Protein 3TE8 (pdb70)

Foldseek 3Di:
DCPDPDPVNPDDDQDPVLVVVLVVVVVLVVCVQPDDPVCPVVSQVCCCPPVVKHKDFDDPPKDFAADPPDPVSVRSVVSNCVRQHPVWDWGQDINPHGFTWIWDADDPTIMIIGD/DDDPDDDDDDCLVLLLLLLVVVLCLVVVLCVCQLPDDPVCNVVVQVCCCPPVVKHKFFDDPPKDFAAADPDPSSVSSVVSNCVRQNPPWDWGQDIPPRGFTWIWDDDPPTIMIIGHHDNHSSDDD

Radius of gyration: 19.84 Å; Cα contacts (8 Å, |Δi|>4): 366; chains: 2; bounding box: 57×39×50 Å

Secondary structure (DSSP, 8-state):
-TTS--HHHHSPPPPHHHHHHHHHHHHHHHHHHTB-GGGHHHHHHHHHHHH--EEEEPPTT--EEEPP--HHHHHHHHHHHHHH-TT--EEEEETTEEEEEEEEEETTEEEEEE-/--SS------SHHHHHHHHHHHHHHHHHHHHHHHTB-GGGHHHHHHHHHHHH-EEEEE--TT--EEEPP--HHHHHHHHHHHHHH-TT--EEEEETTEEEEEEEEEETTEEEEEEE--S-SS---

Sequence (240 aa):
GSMSFRVIEREPRAQRVALQLVAIVKLTRTALLYSDPDLRRALLQQDLESNEGVRVYPREEKTDKFKLQPDESVNRLIEHDIRSRLGDDTVIAQSVNDIPGVWISFKIDDDDYWVALPGSMSFRVIEREPRAQRVALQLVAIVKLTRTALLLYSDPDLRRALLQDLESNEGVRVYPRREKTDKFKLQPDESVNRLIEHDIRSRLGDDTVIAQSVNDIPGVWISFKIDDDDYWVALDRDQLDTVT

InterPro domains:
  IPR003594 Histidine kinase/HSP90-like ATPase domain [PF02518] (325-438)
  IPR003594 Histidine kinase/HSP90-like ATPase domain [SM00387] (324-440)
  IPR003660 HAMP domain [PS50885] (174-226)
  IPR003660 HAMP domain [SM00304] (174-226)
  IPR003661 Signal transduction histidine kinase, dimerisation/phosphoacceptor domain [PF00512] (228-283)
  IPR003661 Signal transduction histidine kinase, dimerisation/phosphoacceptor domain [SM00388] (227-286)
  IPR003661 Signal transduction histidine kinase, dimerisation/phosphoacceptor domain [cd00082] (225-282)
  IPR004358 Signal transduction histidine kinase-related protein, C-terminal [PR00344] (365-379)
  IPR004358 Signal transduction histidine kinase-related protein, C-terminal [PR00344] (383-393)
  IPR004358 Signal transduction histidine kinase-related protein, C-terminal [PR00344] (399-417)
  IPR005467 Histidine kinase domain [PS50109] (234-440)
  IPR032408 Sensor histidine kinase RisS, periplasmic domain [PF16524] (40-145)
  IPR036097 Signal transduction histidine kinase, dimerisation/phosphoacceptor domain superfamily [SSF47384] (212-283)
  IPR036890 Histidine kinase/HSP90-like ATPase superfamily [G3DSA:3.30.565.10] (287-444)
  IPR036890 Histidine kinase/HSP90-like ATPase superfamily [SSF55874] (279-438)
  IPR038421 Sensor histidine kinase RisS, periplasmic domain superfamily [G3DSA:3.30.450.300] (26-151)
  IPR050980 Two-component sensor histidine kinase [PTHR44936] (9-443)

Nearest PDB structures (foldseek):
  3te8-assembly1_A  TM=1.009E+00  e=1.662E-22  Burkholderia pseudomallei 1710b
  3lr4-assembly1_A  TM=9.718E-01  e=1.064E-18  Burkholderia pseudomallei
  3lr3-assembly1_A-2  TM=9.493E-01  e=6.032E-19  Burkholderia pseudomallei
  3lr5-assembly1_A  TM=8.816E-01  e=3.317E-20  Burkholderia pseudomallei
  3te8-assembly1_B  TM=8.988E-01  e=1.247E-19  Burkholderia pseudomallei 1710b

CATH classification: 3.30.450.300

Organism: Burkholderia pseudomallei (strain 1710b) (NCBI:txid320372)

Solvent-accessible surface area: 14514 Å² total; per-residue (Å²): 61,111,99,39,164,136,118,142,63,143,113,98,175,40,59,62,60,0,71,49,18,6,36,26,2,64,2,0,85,8,2,10,58,29,0,29,81,134,65,97,205,42,0,62,108,14,0,88,81,84,39,47,4,70,16,80,93,68,109,118,125,25,62,82,42,119,47,76,121,44,80,72,32,127,46,30,30,116,17,2,63,84,51,43,27,128,111,8,25,5,0,72,19,5,77,128,92,106,23,55,10,0,7,18,87,24,121,122,79,52,43,2,0,0,44,160,76,104,193,78,192,193,102,138,119,159,62,83,62,2,73,71,0,0,60,19,0,10,27,18,1,54,2,0,73,0,1,19,55,32,2,28,88,130,70,84,213,48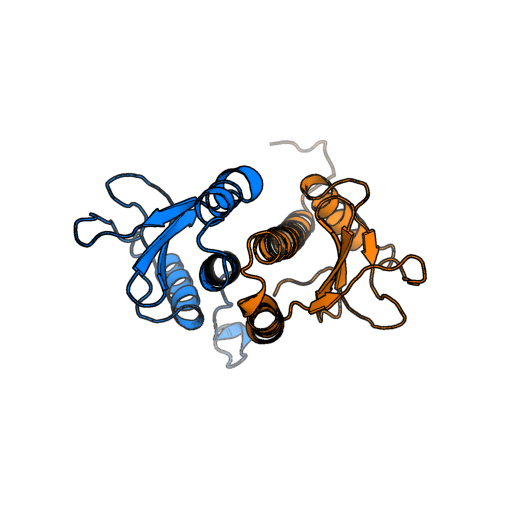,0,51,106,26,0,68,79,83,37,37,1,129,32,68,77,68,95,117,132,27,128,83,130,114,20,68,121,45,80,47,14,131,56,0,25,116,24,0,61,77,132,46,28,133,102,10,22,0,0,53,21,2,69,104,76,111,9,1,4,0,10,16,101,19,131,92,82,46,53,1,0,8,6,140,31,142,113,2,36,33,31,104

B-factor: mean 26.01, std 9.64, range [11.84, 55.93]

Structure (mmCIF, N/CA/C/O backbone):
data_3TE8
#
_entry.id   3TE8
#
_cell.length_a   41.060
_cell.length_b   56.020
_cell.length_c   46.810
_cell.angle_alpha   90.000
_cell.angle_beta   96.030
_cell.angle_gamma   90.000
#
_symmetry.space_group_name_H-M   'P 1 21 1'
#
loop_
_entity.id
_entity.type
_entity.pdbx_description
1 polymer 'Sensor histidine kinase RisS'
2 water water
#
loop_
_atom_site.group_PDB
_atom_site.id
_atom_site.type_symbol
_atom_site.label_atom_id
_atom_site.label_alt_id
_atom_site.label_comp_id
_atom_site.label_asym_id
_atom_site.label_entity_id
_atom_site.label_seq_id
_atom_site.pdbx_PDB_ins_code
_atom_site.Cartn_x
_atom_site.Cartn_y
_atom_site.Cartn_z
_atom_site.occupancy
_atom_site.B_iso_or_equiv
_atom_site.auth_seq_id
_atom_site.auth_comp_id
_atom_site.auth_asym_id
_atom_site.auth_atom_id
_atom_site.pdbx_PDB_model_num
ATOM 1 N N . GLY A 1 3 ? 66.205 38.349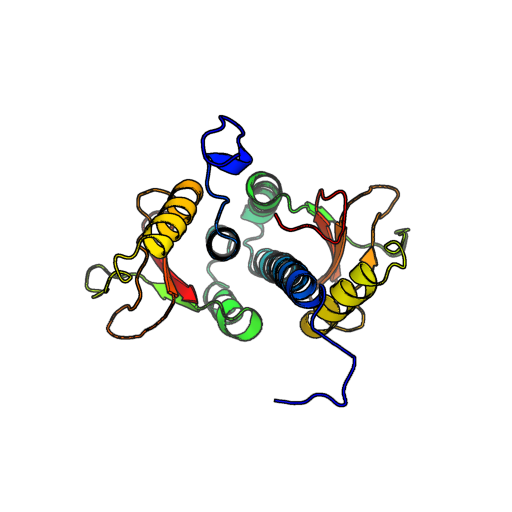 23.188 1.00 40.81 27 GLY A N 1
ATOM 2 C CA . GLY A 1 3 ? 64.768 38.641 22.971 1.00 38.69 27 GLY A CA 1
ATOM 3 C C . GLY A 1 3 ? 63.861 38.194 24.107 1.00 38.34 27 GLY A C 1
ATOM 4 O O . GLY A 1 3 ? 62.773 38.771 24.313 1.00 35.91 27 GLY A O 1
ATOM 5 N N . SER A 1 4 ? 64.294 37.174 24.851 1.00 38.73 28 SER A N 1
ATOM 6 C CA . SER A 1 4 ? 63.413 36.503 25.834 1.00 39.74 28 SER A CA 1
ATOM 7 C C . SER A 1 4 ? 63.062 37.442 26.983 1.00 38.33 28 SER A C 1
ATOM 8 O O . SER A 1 4 ? 61.951 37.374 27.555 1.00 40.75 28 SER A O 1
ATOM 11 N N . MET A 1 5 ? 64.024 38.307 27.316 1.00 37.91 29 MET A N 1
ATOM 12 C CA . MET A 1 5 ? 63.880 39.306 28.403 1.00 37.61 29 MET A CA 1
ATOM 13 C C . MET A 1 5 ? 63.416 40.660 27.894 1.00 37.48 29 MET A C 1
ATOM 14 O O . MET A 1 5 ? 63.250 41.589 28.695 1.00 37.65 29 MET A O 1
ATOM 16 N N . SER A 1 6 ? 63.198 40.780 26.583 1.00 36.93 30 SER A N 1
ATOM 17 C CA . SER A 1 6 ? 62.886 42.076 25.984 1.00 36.39 30 SER A CA 1
ATOM 18 C C . SER A 1 6 ? 61.407 42.402 26.125 1.00 32.77 30 SER A C 1
ATOM 19 O O . SER A 1 6 ? 60.587 41.541 26.481 1.00 30.92 30 SER A O 1
ATOM 22 N N . PHE A 1 7 ? 61.066 43.652 25.843 1.00 31.84 31 PHE A N 1
ATOM 23 C CA . PHE A 1 7 ? 59.719 44.111 26.011 1.00 31.43 31 PHE A CA 1
ATOM 24 C C . PHE A 1 7 ? 58.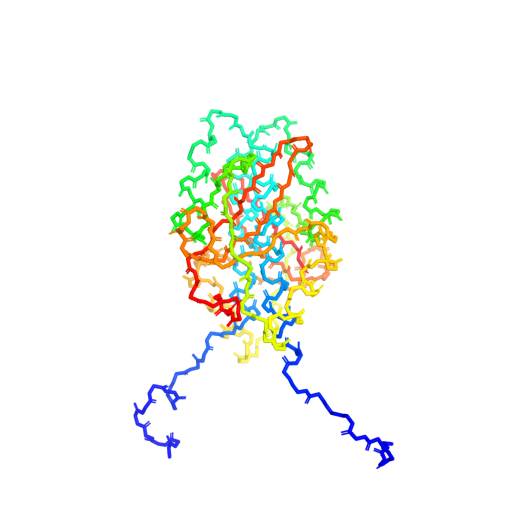911 44.062 24.707 1.00 29.24 31 PHE A C 1
ATOM 25 O O . PHE A 1 7 ? 57.836 44.622 24.653 1.00 32.21 31 PHE A O 1
ATOM 33 N N . ARG A 1 8 ? 59.388 43.354 23.685 1.00 27.57 32 ARG A N 1
ATOM 34 C CA . ARG A 1 8 ? 58.617 43.213 22.431 1.00 26.21 32 ARG A CA 1
ATOM 35 C C . ARG A 1 8 ? 57.337 42.388 22.607 1.00 24.07 32 ARG A C 1
ATOM 36 O O . ARG A 1 8 ? 57.340 41.423 23.330 1.00 23.59 32 ARG A O 1
ATOM 44 N N . VAL A 1 9 ? 56.249 42.816 21.963 1.00 23.71 33 VAL A N 1
ATOM 45 C CA . VAL A 1 9 ? 54.937 42.158 22.031 1.00 25.53 33 VAL A CA 1
ATOM 46 C C . VAL A 1 9 ? 55.124 40.668 21.787 1.00 26.15 33 VAL A C 1
ATOM 47 O O . VAL A 1 9 ? 54.667 39.832 22.589 1.00 28.21 33 VAL A O 1
ATOM 51 N N . ILE A 1 10 ? 55.809 40.325 20.704 1.00 27.01 34 ILE A N 1
ATOM 52 C CA . ILE A 1 10 ? 55.896 38.922 20.308 1.00 27.75 34 ILE A CA 1
ATOM 53 C C . ILE A 1 10 ? 56.619 38.100 21.358 1.00 27.89 34 ILE A C 1
ATOM 54 O O . ILE A 1 10 ? 56.452 36.850 21.407 1.00 27.90 34 ILE A O 1
ATOM 59 N N . GLU A 1 11 ? 57.455 38.763 22.160 1.00 26.78 35 GLU A N 1
ATOM 60 C CA . GLU A 1 11 ? 58.209 38.101 23.254 1.00 27.38 35 GLU A CA 1
ATOM 61 C C . GLU A 1 11 ? 57.483 38.049 24.602 1.00 27.34 35 GLU A C 1
ATOM 62 O O . GLU A 1 11 ? 57.922 37.375 25.510 1.00 26.11 35 GLU A O 1
ATOM 68 N N . ARG A 1 12 ? 56.397 38.792 24.753 1.00 27.61 36 ARG A N 1
ATOM 69 C CA . ARG A 1 12 ? 55.742 38.920 26.061 1.00 30.05 36 ARG A CA 1
ATOM 70 C C . ARG A 1 12 ? 54.285 38.420 26.130 1.00 30.90 36 ARG A C 1
ATOM 71 O O . ARG A 1 12 ? 53.771 38.180 27.226 1.00 31.48 36 ARG A O 1
ATOM 79 N N . GLU A 1 13 ? 53.622 38.291 24.984 1.00 33.22 37 GLU A N 1
ATOM 80 C CA . GLU A 1 13 ? 52.206 37.915 24.952 1.00 35.73 37 GLU A CA 1
ATOM 81 C C . GLU A 1 13 ? 51.976 36.672 24.135 1.00 35.62 37 GLU A C 1
ATOM 82 O O . GLU A 1 13 ? 52.379 36.644 22.984 1.00 34.20 37 GLU A O 1
ATOM 88 N N . PRO A 1 14 ? 51.284 35.669 24.701 1.00 38.93 38 PRO A N 1
ATOM 89 C CA . PRO A 1 14 ? 50.927 34.519 23.870 1.00 41.57 38 PRO A CA 1
ATOM 90 C C . PRO A 1 14 ? 49.887 34.893 22.810 1.00 42.38 38 PRO A C 1
ATOM 91 O O . PRO A 1 14 ? 48.985 35.737 23.014 1.00 39.83 38 PRO A O 1
ATOM 95 N N . ARG A 1 15 ? 50.063 34.285 21.655 1.00 44.39 39 ARG A N 1
ATOM 96 C CA . ARG A 1 15 ? 49.109 34.396 20.586 1.00 45.38 39 ARG A CA 1
ATOM 97 C C . ARG A 1 15 ? 47.809 33.685 20.969 1.00 45.00 39 ARG A C 1
ATOM 98 O O . ARG A 1 15 ? 47.805 32.731 21.764 1.00 43.50 39 ARG A O 1
ATOM 106 N N . ALA A 1 16 ? 46.703 34.165 20.398 1.00 46.33 40 ALA A N 1
ATOM 107 C CA . ALA A 1 16 ? 45.435 33.470 20.489 1.00 42.63 40 ALA A CA 1
ATOM 108 C C . ALA A 1 16 ? 45.565 32.054 19.920 1.00 40.25 40 ALA A C 1
ATOM 109 O O . ALA A 1 16 ? 46.117 31.856 18.844 1.00 40.13 40 ALA A O 1
ATOM 111 N N . GLN A 1 17 ? 45.118 31.062 20.662 1.00 37.20 41 GLN A N 1
ATOM 112 C CA . GLN A 1 17 ? 45.083 29.715 20.147 1.00 36.25 41 GLN A CA 1
ATOM 113 C C . GLN A 1 17 ? 44.093 29.688 18.950 1.00 33.03 41 GLN A C 1
ATOM 114 O O . GLN A 1 17 ? 42.919 30.111 19.065 1.00 29.91 41 GLN A O 1
ATOM 120 N N . ARG A 1 18 ? 44.591 29.221 17.805 1.00 31.44 42 ARG A N 1
ATOM 121 C CA . ARG A 1 18 ? 43.747 29.051 16.628 1.00 29.84 42 ARG A CA 1
ATOM 122 C C . ARG A 1 18 ? 42.601 28.114 16.794 1.00 28.89 42 ARG A C 1
ATOM 123 O O . ARG A 1 18 ? 41.553 28.353 16.203 1.00 26.60 42 ARG A O 1
ATOM 131 N N . VAL A 1 19 ? 42.801 27.039 17.556 1.00 28.73 43 VAL A N 1
ATOM 132 C CA . VAL A 1 19 ? 41.669 26.157 17.846 1.00 28.59 43 VAL A CA 1
ATOM 133 C C . VAL A 1 19 ? 40.563 26.965 18.587 1.00 28.18 43 VAL A C 1
ATOM 134 O O . VAL A 1 19 ? 39.402 26.824 18.269 1.00 26.48 43 VAL A O 1
ATOM 138 N N . ALA A 1 20 ? 40.951 27.845 19.517 1.00 28.00 44 ALA A N 1
ATOM 139 C CA . ALA A 1 20 ? 39.980 28.649 20.271 1.00 27.47 44 ALA A CA 1
ATOM 140 C C . ALA A 1 20 ? 39.204 29.587 19.374 1.00 27.28 44 ALA A C 1
ATOM 141 O O . ALA A 1 20 ? 37.974 29.644 19.439 1.00 25.61 44 ALA A O 1
ATOM 143 N N . LEU A 1 21 ? 39.898 30.294 18.476 1.00 27.02 45 LEU A N 1
ATOM 144 C CA . LEU A 1 21 ? 39.193 31.271 17.615 1.00 27.97 45 LEU A CA 1
ATOM 145 C C . LEU A 1 21 ? 38.264 30.563 16.623 1.00 26.58 45 LEU A C 1
ATOM 146 O O . LEU A 1 21 ? 37.191 31.060 16.272 1.00 25.66 45 LEU A O 1
ATOM 151 N N . GLN A 1 22 ? 38.649 29.377 16.212 1.00 25.42 46 GLN A N 1
ATOM 152 C CA . GLN A 1 22 ? 37.833 28.592 15.339 1.00 26.75 46 GLN A CA 1
ATOM 153 C C . GLN A 1 22 ? 36.581 28.098 16.032 1.00 24.66 46 GLN A C 1
ATOM 154 O O . GLN A 1 22 ? 35.515 28.126 15.451 1.00 23.65 46 GLN A O 1
ATOM 160 N N . LEU A 1 23 ? 36.749 27.596 17.252 1.00 22.86 47 LEU A N 1
ATOM 161 C CA . LEU A 1 23 ? 35.623 27.156 18.062 1.00 22.38 47 LEU A CA 1
ATOM 162 C C . LEU A 1 23 ? 34.678 28.331 18.320 1.00 20.60 47 LEU A C 1
ATOM 163 O O . LEU A 1 23 ? 33.467 28.161 18.267 1.00 21.10 47 LEU A O 1
ATOM 168 N N . VAL A 1 24 ? 35.230 29.500 18.611 1.00 19.87 48 VAL A N 1
ATOM 169 C CA . VAL A 1 24 ? 34.413 30.686 18.805 1.00 19.24 48 VAL A CA 1
ATOM 170 C C . VAL A 1 24 ? 33.585 31.010 17.580 1.00 18.33 48 VAL A C 1
ATOM 171 O O . VAL A 1 24 ? 32.391 31.273 17.674 1.00 17.62 48 VAL A O 1
ATOM 175 N N . ALA A 1 25 ? 34.212 30.968 16.406 1.00 18.68 49 ALA A N 1
ATOM 176 C CA . ALA A 1 25 ? 33.506 31.286 15.197 1.00 18.11 49 ALA A CA 1
ATOM 177 C C . ALA A 1 25 ? 32.364 30.304 14.953 1.00 17.05 49 ALA A C 1
ATOM 178 O O . ALA A 1 25 ? 31.267 30.724 14.559 1.00 16.54 49 ALA A O 1
ATOM 180 N N . ILE A 1 26 ? 32.615 29.011 15.164 1.00 16.98 50 ILE A N 1
ATOM 181 C CA . ILE A 1 26 ? 31.603 27.986 14.984 1.00 16.97 50 ILE A CA 1
ATOM 182 C C . ILE A 1 26 ? 30.431 28.246 15.955 1.00 16.00 50 ILE A C 1
ATOM 183 O O . ILE A 1 26 ? 29.264 28.177 15.561 1.00 15.54 50 ILE A O 1
ATOM 188 N N . VAL A 1 27 ? 30.732 28.508 17.228 1.00 15.48 51 VAL A N 1
ATOM 189 C CA . VAL A 1 27 ? 29.642 28.696 18.191 1.00 15.53 51 VAL A CA 1
ATOM 190 C C . VAL A 1 27 ? 28.862 29.962 17.840 1.00 14.79 51 VAL A C 1
ATOM 191 O O . VAL A 1 27 ? 27.632 29.971 17.902 1.00 14.15 51 VAL A O 1
ATOM 195 N N . LYS A 1 28 ? 29.564 31.073 17.561 1.00 15.04 52 LYS A N 1
ATOM 196 C CA . LYS A 1 28 ? 28.872 32.298 17.189 1.00 16.12 52 LYS A CA 1
ATOM 197 C C . LYS A 1 28 ? 27.918 32.094 16.003 1.00 15.19 52 LYS A C 1
ATOM 198 O O . LYS A 1 28 ? 26.785 32.570 16.011 1.00 14.55 52 LYS A O 1
ATOM 204 N N . LEU A 1 29 ? 28.405 31.443 14.935 1.00 14.88 53 LEU A N 1
ATOM 205 C CA . LEU A 1 29 ? 27.589 31.228 13.787 1.00 14.36 53 LEU A CA 1
ATOM 206 C C . LEU A 1 29 ? 26.412 30.302 14.043 1.00 13.89 53 LEU A C 1
ATOM 207 O O . LEU A 1 29 ? 25.313 30.520 13.538 1.00 13.72 53 LEU A O 1
ATOM 212 N N . THR A 1 30 ? 26.650 29.273 14.838 1.00 13.55 54 THR A N 1
ATOM 213 C CA . THR A 1 30 ? 25.624 28.330 15.169 1.00 13.50 54 THR A CA 1
ATOM 214 C C . THR A 1 30 ? 24.527 29.056 15.991 1.00 12.98 54 THR A C 1
ATOM 215 O O . THR A 1 30 ? 23.312 28.892 15.727 1.00 12.76 54 THR A O 1
ATOM 219 N N . ARG A 1 31 ? 24.960 29.803 17.019 1.00 13.04 55 ARG A N 1
ATOM 220 C CA . ARG A 1 31 ? 24.033 30.543 17.845 1.00 13.05 55 ARG A CA 1
ATOM 221 C C . ARG A 1 31 ? 23.228 31.498 16.969 1.00 12.69 55 ARG A C 1
ATOM 222 O O . ARG A 1 31 ? 21.988 31.595 17.130 1.00 12.77 55 ARG A O 1
ATOM 230 N N . THR A 1 32 ? 23.899 32.207 16.042 1.00 12.98 56 THR A N 1
ATOM 231 C CA . THR A 1 32 ? 23.214 33.095 15.099 1.00 13.35 56 THR A CA 1
ATOM 232 C C . THR A 1 32 ? 22.151 32.367 14.258 1.00 12.90 56 THR A C 1
ATOM 233 O O . THR A 1 32 ? 21.011 32.863 14.100 1.00 12.70 56 THR A O 1
ATOM 237 N N . ALA A 1 33 ? 22.512 31.221 13.703 1.00 12.55 57 ALA A N 1
ATOM 238 C CA . ALA A 1 33 ? 21.551 30.431 12.951 1.00 12.88 57 ALA A CA 1
ATOM 239 C C . ALA A 1 33 ? 20.300 30.105 13.767 1.00 13.26 57 ALA A C 1
ATOM 240 O O . ALA A 1 33 ? 19.163 30.244 13.319 1.00 13.89 57 ALA A O 1
ATOM 242 N N . LEU A 1 34 ? 20.527 29.647 14.991 1.00 13.74 58 LEU A N 1
ATOM 243 C CA . LEU A 1 34 ? 19.409 29.344 15.884 1.00 14.50 58 LEU A CA 1
ATOM 244 C C . LEU A 1 34 ? 18.601 30.566 16.299 1.00 13.59 58 LEU A C 1
ATOM 245 O O . LEU A 1 34 ? 17.372 30.542 16.292 1.00 14.09 58 LEU A O 1
ATOM 250 N N . LEU A 1 35 ? 19.286 31.665 16.569 1.00 13.41 59 LEU A N 1
ATOM 251 C CA . LEU A 1 35 ? 18.643 32.909 17.080 1.00 13.72 59 LEU A CA 1
ATOM 252 C C . LEU A 1 35 ? 17.618 33.426 16.125 1.00 14.14 59 LEU A C 1
ATOM 253 O O . LEU A 1 35 ? 16.523 33.838 16.545 1.00 14.33 59 LEU A O 1
ATOM 258 N N . TYR A 1 36 ? 17.953 33.384 14.837 1.00 14.02 60 TYR A N 1
ATOM 259 C CA . TYR A 1 36 ? 17.061 33.976 13.817 1.00 14.40 60 TYR A CA 1
ATOM 260 C C . TYR A 1 36 ? 16.250 32.937 13.060 1.00 13.85 60 TYR A C 1
ATOM 261 O O . TYR A 1 36 ? 15.556 33.275 12.109 1.00 14.22 60 TYR A O 1
ATOM 270 N N . SER A 1 37 ? 16.290 31.684 13.506 1.00 13.52 61 SER A N 1
ATOM 271 C CA . SER A 1 37 ? 15.584 30.595 12.829 1.00 14.02 61 SER A CA 1
ATOM 272 C C . SER A 1 37 ? 14.062 30.676 12.900 1.00 14.10 61 SER A C 1
ATOM 273 O O . SER A 1 37 ? 13.476 31.195 13.867 1.00 14.27 61 SER A O 1
ATOM 276 N N . ASP A 1 38 ? 13.402 30.168 11.873 1.00 14.49 62 ASP A N 1
ATOM 277 C CA . ASP A 1 38 ? 11.983 29.990 11.903 1.00 15.08 62 ASP A CA 1
ATOM 278 C C . ASP A 1 38 ? 11.639 28.842 12.824 1.00 15.91 62 ASP A C 1
ATOM 279 O O . ASP A 1 38 ? 12.221 27.807 12.711 1.00 15.38 62 ASP A O 1
ATOM 284 N N . PRO A 1 39 ? 10.729 29.061 13.783 1.00 17.23 63 PRO A N 1
ATOM 285 C CA . PRO A 1 39 ? 10.418 27.978 14.722 1.00 17.94 63 PRO A CA 1
ATOM 286 C C . PRO A 1 39 ? 9.997 26.656 14.063 1.00 18.75 63 PRO A C 1
ATOM 287 O O . PRO A 1 39 ? 10.349 25.606 14.562 1.00 20.17 63 PRO A O 1
ATOM 291 N N . ASP A 1 40 ? 9.334 26.696 12.923 1.00 18.17 64 ASP A N 1
ATOM 292 C CA . ASP A 1 40 ? 8.938 25.451 12.260 1.00 18.30 64 ASP A CA 1
ATOM 293 C C . ASP A 1 40 ? 10.073 24.750 11.539 1.00 17.44 64 ASP A C 1
ATOM 294 O O . ASP A 1 40 ? 9.917 23.600 11.134 1.00 17.69 64 ASP A O 1
ATOM 299 N N . LEU A 1 41 ? 11.200 25.455 11.405 1.00 16.46 65 LEU A N 1
ATOM 300 C CA . LEU A 1 41 ? 12.387 24.919 10.776 1.00 16.17 65 LEU A CA 1
ATOM 301 C C . LEU A 1 41 ? 13.483 24.565 11.742 1.00 16.61 65 LEU A C 1
ATOM 302 O O . LEU A 1 41 ? 14.580 24.251 11.329 1.00 16.33 65 LEU A O 1
ATOM 307 N N . ARG A 1 42 ? 13.219 24.625 13.033 1.00 17.71 66 ARG A N 1
ATOM 308 C CA . ARG A 1 42 ? 14.306 24.392 13.961 1.00 18.89 66 ARG A CA 1
ATOM 309 C C . ARG A 1 42 ? 14.757 22.938 13.943 1.00 18.01 66 ARG A C 1
ATOM 310 O O . ARG A 1 42 ? 15.976 22.667 14.024 1.00 16.79 66 ARG A O 1
ATOM 318 N N . ARG A 1 43 ? 13.840 21.977 13.829 1.00 18.58 67 ARG A N 1
ATOM 319 C CA . ARG A 1 43 ? 14.277 20.588 13.678 1.00 19.46 67 ARG A CA 1
ATOM 320 C C . ARG A 1 43 ? 15.166 20.429 12.442 1.00 17.90 67 ARG A C 1
ATOM 321 O O . ARG A 1 43 ? 16.181 19.745 12.487 1.00 17.27 67 ARG A O 1
ATOM 329 N N . ALA A 1 44 ? 14.739 21.005 11.324 1.00 16.77 68 ALA A N 1
ATOM 330 C CA . ALA A 1 44 ? 15.482 20.855 10.080 1.00 16.36 68 ALA A CA 1
ATOM 331 C C . ALA A 1 44 ? 16.854 21.495 10.228 1.00 15.43 68 ALA A C 1
ATOM 332 O O . ALA A 1 44 ? 17.851 20.981 9.715 1.00 15.87 68 ALA A O 1
ATOM 334 N N . LEU A 1 45 ? 16.892 22.646 10.904 1.00 14.77 69 LEU A N 1
ATOM 335 C CA . LEU A 1 45 ? 18.158 23.332 11.115 1.00 14.13 69 LEU A CA 1
ATOM 336 C C . LEU A 1 45 ? 19.128 22.462 11.921 1.00 14.13 69 LEU A C 1
ATOM 337 O O . LEU A 1 45 ? 20.275 22.262 11.566 1.00 14.27 69 LEU A O 1
ATOM 342 N N . LEU A 1 46 ? 18.627 21.915 13.031 1.00 14.76 70 LEU A N 1
ATOM 343 C CA . LEU A 1 46 ? 19.467 21.075 13.860 1.00 16.06 70 LEU A CA 1
ATOM 344 C C . LEU A 1 46 ? 19.948 19.867 13.098 1.00 16.24 70 LEU A C 1
ATOM 345 O O . LEU A 1 46 ? 21.108 19.437 13.281 1.00 15.99 70 LEU A O 1
ATOM 350 N N . GLN A 1 47 ? 19.092 19.265 12.273 1.00 17.37 71 GLN A N 1
ATOM 351 C CA A GLN A 1 47 ? 19.544 18.124 11.467 0.50 18.57 71 GLN A CA 1
ATOM 352 C CA B GLN A 1 47 ? 19.486 18.131 11.432 0.50 18.04 71 GLN A CA 1
ATOM 353 C C . GLN A 1 47 ? 20.594 18.503 10.442 1.00 18.06 71 GLN A C 1
ATOM 354 O O . GLN A 1 47 ? 21.598 17.790 10.285 1.00 18.02 71 GLN A O 1
ATOM 365 N N . ASP A 1 48 ? 20.441 19.653 9.814 1.00 17.75 72 ASP A N 1
ATOM 366 C CA . ASP A 1 48 ? 21.401 20.089 8.843 1.00 18.32 72 ASP A CA 1
ATOM 367 C C . ASP A 1 48 ? 22.757 20.389 9.504 1.00 17.15 72 ASP A C 1
ATOM 368 O O . ASP A 1 48 ? 23.811 20.022 8.984 1.00 17.67 72 ASP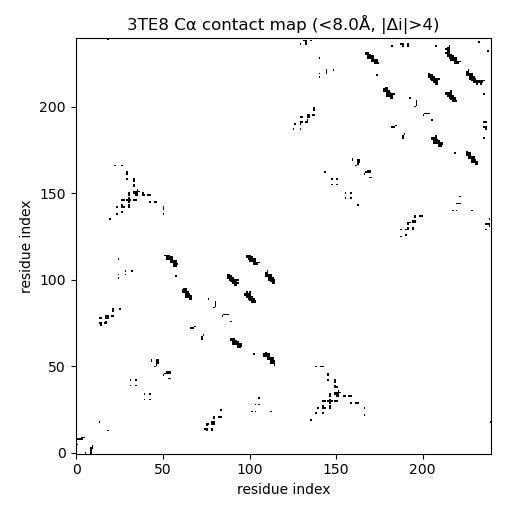 A O 1
ATOM 373 N N . LEU A 1 49 ? 22.736 20.998 10.692 1.00 16.23 73 LEU A N 1
ATOM 374 C CA . LEU A 1 49 ? 23.968 21.316 11.409 1.00 15.58 73 LEU A CA 1
ATOM 375 C C . LEU A 1 49 ? 24.749 20.043 11.676 1.00 17.02 73 LEU A C 1
ATOM 376 O O . LEU A 1 49 ? 25.982 19.999 11.460 1.00 16.53 73 LEU A O 1
ATOM 381 N N . GLU A 1 50 ? 24.034 19.011 12.110 1.00 17.72 74 GLU A N 1
ATOM 382 C CA . GLU A 1 50 ? 24.709 17.756 12.475 1.00 19.78 74 GLU A CA 1
ATOM 383 C C . GLU A 1 50 ? 25.256 17.053 11.230 1.00 20.63 74 GLU A C 1
ATOM 384 O O . GLU A 1 50 ? 26.483 16.667 11.148 1.00 21.08 74 GLU A O 1
ATOM 390 N N . SER A 1 51 ? 24.387 16.912 10.248 1.00 21.48 75 SER A N 1
ATOM 391 C CA . SER A 1 51 ? 24.706 16.082 9.089 1.00 24.00 75 SER A CA 1
ATOM 392 C C . SER A 1 51 ? 25.683 16.718 8.136 1.00 23.90 75 SER A C 1
ATOM 393 O O . SER A 1 51 ? 26.522 16.020 7.549 1.00 25.39 75 SER A O 1
ATOM 396 N N . ASN A 1 52 ? 25.594 18.021 7.963 1.00 23.32 76 ASN A N 1
ATOM 397 C CA . ASN A 1 52 ? 26.369 18.712 6.949 1.00 24.70 76 ASN A CA 1
ATOM 398 C C . ASN A 1 52 ? 27.507 19.559 7.486 1.00 25.26 76 ASN A C 1
ATOM 399 O O . ASN A 1 52 ? 28.485 19.796 6.769 1.00 25.45 76 ASN A O 1
ATOM 404 N N . GLU A 1 53 ? 27.390 20.033 8.723 1.00 23.42 77 GLU A N 1
ATOM 405 C CA . GLU A 1 53 ? 28.480 20.814 9.342 1.00 23.12 77 GLU A CA 1
ATOM 406 C C . GLU A 1 53 ? 29.177 20.125 10.511 1.00 23.20 77 GLU A C 1
ATOM 407 O O . GLU A 1 53 ? 30.158 20.646 11.030 1.00 24.35 77 GLU A O 1
ATOM 413 N N . GLY A 1 54 ? 28.726 18.947 10.920 1.00 22.91 78 GLY A N 1
ATOM 414 C CA . GLY A 1 54 ? 29.303 18.273 12.069 1.00 22.91 78 GLY A CA 1
ATOM 415 C C . GLY A 1 54 ? 29.127 19.009 13.372 1.00 22.91 78 GLY A C 1
ATOM 416 O O . GLY A 1 54 ? 29.958 18.897 14.312 1.00 24.35 78 GLY A O 1
ATOM 417 N N . VAL A 1 55 ? 28.078 19.835 13.425 1.00 19.78 79 VAL A N 1
ATOM 418 C CA . VAL A 1 55 ? 27.848 20.619 14.599 1.00 19.56 79 VAL A CA 1
ATOM 419 C C . VAL A 1 55 ? 26.609 20.067 15.264 1.00 19.16 79 VAL A C 1
ATOM 420 O O . VAL A 1 55 ? 25.509 20.125 14.698 1.00 17.58 79 VAL A O 1
ATOM 424 N N . ARG A 1 56 ? 26.763 19.538 16.471 1.00 20.14 80 ARG A N 1
ATOM 425 C CA . ARG A 1 56 ? 25.653 18.907 17.155 1.00 21.56 80 ARG A CA 1
ATOM 426 C C . ARG A 1 56 ? 25.165 19.814 18.261 1.00 21.29 80 ARG A C 1
ATOM 427 O O . ARG A 1 56 ? 25.926 20.156 19.160 1.00 21.79 80 ARG A O 1
ATOM 435 N N . VAL A 1 57 ? 23.920 20.245 18.164 1.00 19.86 81 VAL A N 1
ATOM 436 C CA . VAL A 1 57 ? 23.323 21.116 19.154 1.00 19.29 81 VAL A CA 1
ATOM 437 C C . VAL A 1 57 ? 22.294 20.313 19.922 1.00 20.18 81 VAL A C 1
ATOM 438 O O . VAL A 1 57 ? 21.467 19.617 19.328 1.00 20.82 81 VAL A O 1
ATOM 442 N N . TYR A 1 58 ? 22.353 20.445 21.236 1.00 20.10 82 TYR A N 1
ATOM 443 C CA . TYR A 1 58 ? 21.438 19.802 22.180 1.00 20.58 82 TYR A CA 1
ATOM 444 C C . TYR A 1 58 ? 20.903 20.849 23.163 1.00 20.38 82 TYR A C 1
ATOM 445 O O . TYR A 1 58 ? 21.558 21.809 23.489 1.00 18.34 82 TYR A O 1
ATOM 454 N N . PRO A 1 59 ? 19.734 20.590 23.742 1.00 21.41 83 PRO A N 1
ATOM 455 C CA . PRO A 1 59 ? 19.320 21.370 24.888 1.00 20.92 83 PRO A CA 1
ATOM 456 C C . PRO A 1 59 ? 20.279 21.122 26.078 1.00 19.84 83 PRO A C 1
ATOM 457 O O . PRO A 1 59 ? 20.779 19.986 26.277 1.00 19.91 83 PRO A O 1
ATOM 461 N N . ARG A 1 60 ? 20.504 22.148 26.866 1.00 19.98 84 ARG A N 1
ATOM 462 C CA . ARG A 1 60 ? 21.224 22.040 28.106 1.00 20.97 84 ARG A CA 1
ATOM 463 C C . ARG A 1 60 ? 20.212 22.059 29.234 1.00 21.60 84 ARG A C 1
ATOM 464 O O . ARG A 1 60 ? 19.459 23.008 29.412 1.00 20.93 84 ARG A O 1
ATOM 472 N N . GLU A 1 61 ? 20.184 20.972 29.998 1.00 22.90 85 GLU A N 1
ATOM 473 C CA A GLU A 1 61 ? 19.245 20.843 31.115 0.50 24.18 85 GLU A CA 1
ATOM 474 C CA B GLU A 1 61 ? 19.255 20.844 31.120 0.50 24.64 85 GLU A CA 1
ATOM 475 C C . GLU A 1 61 ? 19.929 21.062 32.469 1.00 24.07 85 GLU A C 1
ATOM 476 O O . GLU A 1 61 ? 21.124 20.809 32.641 1.00 23.48 85 GLU A O 1
ATOM 487 N N . LYS A 1 62 ? 19.141 21.495 33.460 1.00 27.04 86 LYS A N 1
ATOM 488 C CA . LYS A 1 62 ? 19.656 21.734 34.811 1.00 27.31 86 LYS A CA 1
ATOM 489 C C . LYS A 1 62 ? 20.229 20.468 35.427 1.00 28.51 86 LYS A C 1
ATOM 490 O O . LYS A 1 62 ? 21.163 20.517 36.241 1.00 31.69 86 LYS A O 1
ATOM 492 N N . THR A 1 63 ? 19.730 19.299 35.006 1.00 26.54 87 THR A N 1
ATOM 493 C CA . THR A 1 63 ? 20.196 18.035 35.525 1.00 26.96 87 THR A CA 1
ATOM 494 C C . THR A 1 63 ? 21.403 17.418 34.818 1.00 26.27 87 THR A C 1
ATOM 495 O O . THR A 1 63 ? 21.812 16.285 35.137 1.00 26.64 87 THR A O 1
ATOM 499 N N . ASP A 1 64 ? 21.923 18.101 33.796 1.00 24.61 88 ASP A N 1
ATOM 500 C CA . ASP A 1 64 ? 23.075 17.566 33.064 1.00 25.49 88 ASP A CA 1
ATOM 501 C C . ASP A 1 64 ? 24.304 17.426 33.947 1.00 26.55 88 ASP A C 1
ATOM 502 O O . ASP A 1 64 ? 24.598 18.300 34.742 1.00 28.94 88 ASP A O 1
ATOM 507 N N . LYS A 1 65 ? 25.004 16.304 33.825 1.00 27.24 89 LYS A N 1
ATOM 508 C CA . LYS A 1 65 ? 26.287 16.168 34.477 1.00 28.32 89 LYS A CA 1
ATOM 509 C C . LYS A 1 65 ? 27.281 16.641 33.420 1.00 30.34 89 LYS A C 1
ATOM 510 O O . LYS A 1 65 ? 27.169 16.216 32.293 1.00 32.58 89 LYS A O 1
ATOM 512 N N . PHE A 1 66 ? 28.232 17.507 33.766 1.00 28.29 90 PHE A N 1
ATOM 513 C CA . PHE A 1 66 ? 29.365 17.705 32.868 1.00 28.55 90 PHE A CA 1
ATOM 514 C C . PHE A 1 66 ? 30.695 17.634 33.614 1.00 29.90 90 PHE A C 1
ATOM 515 O O . PHE A 1 66 ? 30.739 17.801 34.848 1.00 31.69 90 PHE A O 1
ATOM 523 N N . LYS A 1 67 ? 31.758 17.356 32.864 1.00 30.30 91 LYS A N 1
ATOM 524 C CA . LYS A 1 67 ? 33.121 17.272 33.398 1.00 31.79 91 LYS A CA 1
ATOM 525 C C . LYS A 1 67 ? 34.036 18.293 32.716 1.00 31.30 91 LYS A C 1
ATOM 526 O O . LYS A 1 67 ? 34.108 18.329 31.483 1.00 29.69 91 LYS A O 1
ATOM 528 N N . LEU A 1 68 ? 34.752 19.089 33.505 1.00 32.95 92 LEU A N 1
ATOM 529 C CA . LEU A 1 68 ? 35.672 20.121 32.968 1.00 35.57 92 LEU A CA 1
ATOM 530 C C . LEU A 1 68 ? 36.915 19.578 32.282 1.00 36.58 92 LEU A C 1
ATOM 531 O O . LEU A 1 68 ? 37.275 18.432 32.470 1.00 38.08 92 LEU A O 1
ATOM 536 N N . GLN A 1 69 ? 37.525 20.404 31.430 1.00 40.08 93 GLN A N 1
ATOM 537 C CA . GLN A 1 69 ? 38.738 20.025 30.716 1.00 42.54 93 GLN A CA 1
ATOM 538 C C . GLN A 1 69 ? 39.888 19.874 31.720 1.00 43.48 93 GLN A C 1
ATOM 539 O O . GLN A 1 69 ? 39.860 20.481 32.802 1.00 41.85 93 GLN A O 1
ATOM 545 N N . PRO A 1 70 ? 40.898 19.055 31.374 1.00 44.40 94 PRO A N 1
ATOM 546 C CA . PRO A 1 70 ? 42.085 18.904 32.234 1.00 46.93 94 PRO A CA 1
ATOM 547 C C . PRO A 1 70 ? 42.733 20.262 32.520 1.00 47.79 94 PRO A C 1
ATOM 548 O O . PRO A 1 70 ? 42.919 21.060 31.598 1.00 45.72 94 PRO A O 1
ATOM 552 N N . ASP A 1 71 ? 43.041 20.529 33.782 1.00 47.43 95 ASP A N 1
ATOM 553 C CA . ASP A 1 71 ? 43.633 21.813 34.162 1.00 48.78 95 ASP A CA 1
ATOM 554 C C . ASP A 1 71 ? 45.121 21.857 33.809 1.00 48.13 95 ASP A C 1
ATOM 555 O O . ASP A 1 71 ? 45.978 21.620 34.651 1.00 50.91 95 ASP A O 1
ATOM 560 N N . GLU A 1 72 ? 45.399 22.126 32.539 1.00 47.76 96 GLU A N 1
ATOM 561 C CA . GLU A 1 72 ? 46.757 22.292 32.015 1.00 48.31 96 GLU A CA 1
ATOM 562 C C . GLU A 1 72 ? 46.838 23.689 31.410 1.00 49.01 96 GLU A C 1
ATOM 563 O O . GLU A 1 72 ? 45.818 24.233 30.967 1.00 45.29 96 GLU A O 1
ATOM 565 N N . SER A 1 73 ? 48.040 24.259 31.363 1.00 50.35 97 SER A N 1
ATOM 566 C CA . SER A 1 73 ? 48.202 25.666 30.985 1.00 50.43 97 SER A CA 1
ATOM 567 C C . SER A 1 73 ? 47.655 25.989 29.593 1.00 48.60 97 SER A C 1
ATOM 568 O O . SER A 1 73 ? 47.069 27.058 29.401 1.00 47.12 97 SER A O 1
ATOM 571 N N . VAL A 1 74 ? 47.827 25.077 28.629 1.00 47.90 98 VAL A N 1
ATOM 572 C CA . VAL A 1 74 ? 47.291 25.292 27.285 1.00 47.46 98 VAL A CA 1
ATOM 573 C C . VAL A 1 74 ? 45.761 25.389 27.331 1.00 44.28 98 VAL A C 1
ATOM 574 O O . VAL A 1 74 ? 45.171 26.270 26.703 1.00 43.75 98 VAL A O 1
ATOM 578 N N . ASN A 1 75 ? 45.133 24.497 28.091 1.00 42.65 99 ASN A N 1
ATOM 579 C CA . ASN A 1 75 ? 43.675 24.468 28.189 1.00 41.27 99 ASN A CA 1
ATOM 580 C C . ASN A 1 75 ? 43.136 25.721 28.839 1.00 39.12 99 ASN A C 1
ATOM 581 O O . ASN A 1 75 ? 42.149 26.275 28.374 1.00 36.73 99 ASN A O 1
ATOM 586 N N . ARG A 1 76 ? 43.810 26.206 29.871 1.00 38.35 100 ARG A N 1
ATOM 587 C CA . ARG A 1 76 ? 43.435 27.474 30.479 1.00 37.89 100 ARG A CA 1
ATOM 588 C C . ARG A 1 76 ? 43.515 28.636 29.482 1.00 36.94 100 ARG A C 1
ATOM 589 O O . ARG A 1 76 ? 42.647 29.493 29.476 1.00 33.84 100 ARG A O 1
ATOM 597 N N . LEU A 1 77 ? 44.528 28.650 28.615 1.00 36.29 101 LEU A N 1
ATOM 598 C CA . LEU A 1 77 ? 44.637 29.720 27.613 1.00 36.07 101 LEU A CA 1
ATOM 599 C C . LEU A 1 77 ? 43.544 29.595 26.529 1.00 32.84 101 LEU A C 1
ATOM 600 O O . LEU A 1 77 ? 42.943 30.596 26.130 1.00 31.79 101 LEU A O 1
ATOM 605 N N . ILE A 1 78 ? 43.293 28.384 26.061 1.00 31.28 102 ILE A N 1
ATOM 606 C CA . ILE A 1 78 ? 42.202 28.159 25.103 1.00 31.31 102 ILE A CA 1
ATOM 607 C C . ILE A 1 78 ? 40.874 28.586 25.729 1.00 29.59 102 ILE A C 1
ATOM 608 O O . ILE A 1 78 ? 40.063 29.262 25.100 1.00 27.62 102 ILE A O 1
ATOM 613 N N . GLU A 1 79 ? 40.643 28.189 26.970 1.00 30.62 103 GLU A N 1
ATOM 614 C CA . GLU A 1 79 ? 39.364 28.507 27.614 1.00 29.63 103 GLU A CA 1
ATOM 615 C C . GLU A 1 79 ? 39.224 29.998 27.802 1.00 29.04 103 GLU A C 1
ATOM 616 O O . GLU A 1 79 ? 38.140 30.571 27.630 1.00 27.97 103 GLU A O 1
ATOM 622 N N . HIS A 1 80 ? 40.330 30.654 28.136 1.00 28.54 104 HIS A N 1
ATOM 623 C CA . HIS A 1 80 ? 40.271 32.070 28.325 1.00 30.52 104 HIS A CA 1
ATOM 624 C C . HIS A 1 80 ? 39.971 32.786 27.043 1.00 28.91 104 HIS A C 1
ATOM 625 O O . HIS A 1 80 ? 39.187 33.732 27.029 1.00 28.68 104 HIS A O 1
ATOM 632 N N . ASP A 1 81 ? 40.611 32.361 25.962 1.00 28.39 105 ASP A N 1
ATOM 633 C CA . ASP A 1 81 ? 40.366 32.941 24.659 1.00 29.75 105 ASP A CA 1
ATOM 634 C C . ASP A 1 81 ? 38.919 32.704 24.204 1.00 27.01 105 ASP A C 1
ATOM 635 O O . ASP A 1 81 ? 38.304 33.603 23.614 1.00 28.06 105 ASP A O 1
ATOM 640 N N . ILE A 1 82 ? 38.354 31.529 24.505 1.00 24.52 106 ILE A N 1
ATOM 641 C CA . ILE A 1 82 ? 36.929 31.267 24.175 1.00 22.71 106 ILE A CA 1
ATOM 642 C C . ILE A 1 82 ? 35.995 32.182 24.979 1.00 22.82 106 ILE A C 1
ATOM 643 O O . ILE A 1 82 ? 35.112 32.829 24.435 1.00 22.08 106 ILE A O 1
ATOM 648 N N . ARG A 1 83 ? 36.200 32.249 26.279 1.00 24.39 107 ARG A N 1
ATOM 649 C CA . ARG A 1 83 ? 35.324 33.059 27.116 1.00 24.91 107 ARG A CA 1
ATOM 650 C C . ARG A 1 83 ? 35.438 34.535 26.844 1.00 26.79 107 ARG A C 1
ATOM 651 O O . ARG A 1 83 ? 34.455 35.263 26.956 1.00 27.56 107 ARG A O 1
A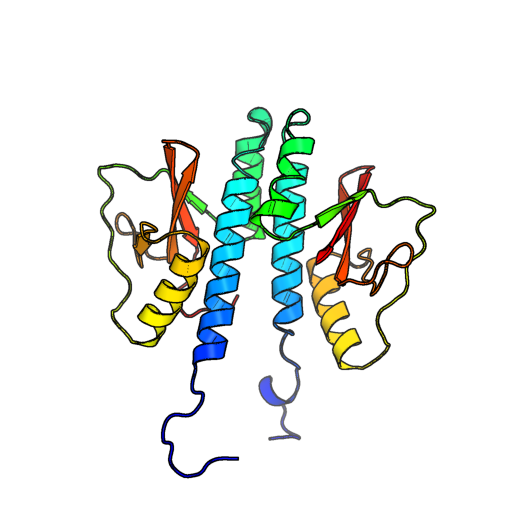TOM 659 N N . SER A 1 84 ? 36.625 34.996 26.438 1.00 27.98 108 SER A N 1
ATOM 660 C CA . SER A 1 84 ? 36.800 36.427 26.168 1.00 30.44 108 SER A CA 1
ATOM 661 C C . SER A 1 84 ? 35.937 36.849 24.971 1.00 29.60 108 SER A C 1
ATOM 662 O O . SER A 1 84 ? 35.486 38.006 24.916 1.00 30.34 108 SER A O 1
ATOM 665 N N . ARG A 1 85 ? 35.626 35.893 24.082 1.00 27.76 109 ARG A N 1
ATOM 666 C CA . ARG A 1 85 ? 34.785 36.153 22.925 1.00 27.56 109 ARG A CA 1
ATOM 667 C C . ARG A 1 85 ? 33.320 35.760 23.108 1.00 26.93 109 ARG A C 1
ATOM 668 O O . ARG A 1 85 ? 32.445 36.456 22.616 1.00 27.60 109 ARG A O 1
ATOM 670 N N . LEU A 1 86 ? 33.060 34.659 23.795 1.00 23.61 110 LEU A N 1
ATOM 671 C CA . LEU A 1 86 ? 31.672 34.161 23.969 1.00 22.23 110 LEU A CA 1
ATOM 672 C C . LEU A 1 86 ? 30.953 34.642 25.215 1.00 23.04 110 LEU A C 1
ATOM 673 O O . LEU A 1 86 ? 29.726 34.593 25.274 1.00 21.47 110 LEU A O 1
ATOM 678 N N . GLY A 1 87 ? 31.714 35.028 26.224 1.00 22.54 111 GLY A N 1
ATOM 679 C CA . GLY A 1 87 ? 31.156 35.422 27.515 1.00 23.06 111 GLY A CA 1
ATOM 680 C C . GLY A 1 87 ? 31.686 34.564 28.631 1.00 23.23 111 GLY A C 1
ATOM 681 O O . GLY A 1 87 ? 31.888 33.358 28.465 1.00 22.27 111 GLY A O 1
ATOM 682 N N . ASP A 1 88 ? 31.832 35.167 29.805 1.00 23.32 112 ASP A N 1
ATOM 683 C CA . ASP A 1 88 ? 32.284 34.427 30.997 1.00 23.78 112 ASP A CA 1
ATOM 684 C C . ASP A 1 88 ? 31.302 33.374 31.560 1.00 23.01 112 ASP A C 1
ATOM 685 O O . ASP A 1 88 ? 31.721 32.534 32.347 1.00 22.66 112 ASP A O 1
ATOM 690 N N . ASP A 1 89 ? 30.027 33.407 31.154 1.00 22.25 113 ASP A N 1
ATOM 691 C CA . ASP A 1 89 ? 29.061 32.359 31.494 1.00 23.17 113 ASP A CA 1
ATOM 692 C C . ASP A 1 89 ? 29.252 31.071 30.682 1.00 21.41 113 ASP A C 1
ATOM 693 O O . ASP A 1 89 ? 28.568 30.088 30.904 1.00 21.95 113 ASP A O 1
ATOM 698 N N . THR A 1 90 ? 30.137 31.094 29.696 1.00 20.58 114 THR A N 1
ATOM 699 C CA . THR A 1 90 ? 30.330 29.911 28.841 1.00 18.92 114 THR A CA 1
ATOM 700 C C . THR A 1 90 ? 30.928 28.738 29.594 1.00 18.75 114 THR A C 1
ATOM 701 O O . THR A 1 90 ? 31.966 28.865 30.260 1.00 20.36 114 THR A O 1
ATOM 705 N N . VAL A 1 91 ? 30.229 27.617 29.595 1.00 17.74 115 VAL A N 1
ATOM 706 C CA . VAL A 1 91 ? 30.740 26.372 30.132 1.00 19.14 115 VAL A CA 1
ATOM 707 C C . VAL A 1 91 ? 31.470 25.663 29.026 1.00 19.15 115 VAL A C 1
ATOM 708 O O . VAL A 1 91 ? 30.980 25.591 27.896 1.00 18.54 115 VAL A O 1
ATOM 712 N N . ILE A 1 92 ? 32.644 25.151 29.342 1.00 19.75 116 ILE A N 1
ATOM 713 C CA . ILE A 1 92 ? 33.453 24.402 28.408 1.00 20.55 116 ILE A CA 1
ATOM 714 C C . ILE A 1 92 ? 33.790 23.091 29.092 1.00 21.79 116 ILE A C 1
ATOM 715 O O . ILE A 1 92 ? 34.309 23.108 30.217 1.00 24.62 116 ILE A O 1
ATOM 720 N N . ALA A 1 93 ? 33.472 21.972 28.458 1.00 20.84 117 ALA A N 1
ATOM 721 C CA . ALA A 1 93 ? 33.550 20.655 29.126 1.00 21.33 117 ALA A CA 1
ATOM 722 C C . ALA A 1 93 ? 34.107 19.610 28.179 1.00 21.25 117 ALA A C 1
ATOM 723 O O . ALA A 1 93 ? 34.022 19.739 26.976 1.00 18.73 117 ALA A O 1
ATOM 725 N N . GLN A 1 94 ? 34.711 18.558 28.754 1.00 23.64 118 GLN A N 1
ATOM 726 C CA . GLN A 1 94 ? 35.194 17.433 27.975 1.00 24.99 118 GLN A CA 1
ATOM 727 C C . GLN A 1 94 ? 34.161 16.327 27.871 1.00 25.21 118 GLN A C 1
ATOM 728 O O . GLN A 1 94 ? 34.365 15.402 27.100 1.00 25.97 118 GLN A O 1
ATOM 734 N N . SER A 1 95 ? 33.089 16.387 28.660 1.00 24.46 119 SER A N 1
ATOM 735 C CA . SER A 1 95 ? 31.979 15.461 28.511 1.00 24.44 119 SER A CA 1
ATOM 736 C C . SER A 1 95 ? 30.719 16.050 29.121 1.00 23.22 119 SER A C 1
ATOM 737 O O . SER A 1 95 ? 30.798 16.818 30.085 1.00 24.06 119 SER A O 1
ATOM 740 N N . VAL A 1 96 ? 29.583 15.671 28.556 1.00 23.61 120 VAL A N 1
ATOM 741 C CA . VAL A 1 96 ? 28.265 15.971 29.131 1.00 22.54 120 VAL A CA 1
ATOM 742 C C . VAL A 1 96 ? 27.496 14.638 29.190 1.00 22.96 120 VAL A C 1
ATOM 743 O O . VAL A 1 96 ? 27.389 13.919 28.213 1.00 21.69 120 VAL A O 1
ATOM 747 N N . ASN A 1 97 ? 26.951 14.329 30.361 1.00 24.77 121 ASN A N 1
ATOM 748 C CA . ASN A 1 97 ? 26.202 13.083 30.594 1.00 26.38 121 ASN A CA 1
ATOM 749 C C . ASN A 1 97 ? 26.998 11.870 30.125 1.00 26.06 121 ASN A C 1
ATOM 750 O O . ASN A 1 97 ? 26.464 10.947 29.495 1.00 27.25 121 ASN A O 1
ATOM 755 N N . ASP A 1 98 ? 28.288 11.936 30.406 1.00 27.45 122 ASP A N 1
ATOM 756 C CA . ASP A 1 98 ? 29.271 10.898 30.121 1.00 29.41 122 ASP A CA 1
ATOM 757 C C . ASP A 1 98 ? 29.502 10.615 28.656 1.00 28.89 122 ASP A C 1
ATOM 758 O O . ASP A 1 98 ? 29.983 9.540 28.300 1.00 28.80 122 ASP A O 1
ATOM 763 N N . ILE A 1 99 ? 29.228 11.611 27.815 1.00 26.69 123 ILE A N 1
ATOM 764 C CA . ILE A 1 99 ? 29.525 11.551 26.401 1.00 27.34 123 ILE A CA 1
ATOM 765 C C . ILE A 1 99 ? 30.714 12.473 26.151 1.00 27.42 123 ILE A C 1
ATOM 766 O O . ILE A 1 99 ? 30.602 13.672 26.325 1.00 24.70 123 ILE A O 1
ATOM 771 N N . PRO A 1 100 ? 31.855 11.928 25.715 1.00 29.45 124 PRO A N 1
ATOM 772 C CA . PRO A 1 100 ? 33.032 12.770 25.490 1.00 28.50 124 PRO A CA 1
ATOM 773 C C . PRO A 1 100 ? 32.870 13.625 24.231 1.00 28.30 124 PRO A C 1
ATOM 774 O O . PRO A 1 100 ? 32.167 13.231 23.292 1.00 27.92 124 PRO A O 1
ATOM 778 N N . GLY A 1 101 ? 33.514 14.788 24.229 1.00 27.43 125 GLY A N 1
ATOM 779 C CA . GLY A 1 101 ? 33.501 15.704 23.103 1.00 26.87 125 GLY A CA 1
ATOM 780 C C . GLY A 1 101 ? 34.058 17.047 23.506 1.00 24.55 125 GLY A C 1
ATOM 781 O O . GLY A 1 101 ? 34.545 17.209 24.624 1.00 26.46 125 GLY A O 1
ATOM 782 N N . VAL A 1 102 ? 34.026 17.996 22.582 1.00 24.58 126 VAL A N 1
ATOM 783 C CA . VAL A 1 102 ? 34.313 19.389 22.908 1.00 23.24 126 VAL A CA 1
ATOM 784 C C . VAL A 1 102 ? 32.952 20.044 23.063 1.00 20.65 126 VAL A C 1
ATOM 785 O O . VAL A 1 102 ? 32.214 20.202 22.095 1.00 21.58 126 VAL A O 1
ATOM 789 N N . TRP A 1 103 ? 32.594 20.353 24.310 1.00 19.24 127 TRP A N 1
ATOM 790 C CA . TRP A 1 103 ? 31.265 20.803 24.677 1.00 17.36 127 TRP A CA 1
ATOM 791 C C . TRP A 1 103 ? 31.303 22.250 25.101 1.00 16.54 127 TRP A C 1
ATOM 792 O O . TRP A 1 103 ? 32.052 22.619 25.987 1.00 17.64 127 TRP A O 1
ATOM 803 N N . ILE A 1 104 ? 30.505 23.108 24.464 1.00 15.85 128 ILE A N 1
ATOM 804 C CA . ILE A 1 104 ? 30.548 24.503 24.774 1.00 15.52 128 ILE A CA 1
ATOM 805 C C . ILE A 1 104 ? 29.109 24.972 24.914 1.00 15.19 128 ILE A C 1
ATOM 806 O O . ILE A 1 104 ? 28.283 24.674 24.059 1.00 14.80 128 ILE A O 1
ATOM 811 N N . SER A 1 105 ? 28.765 25.638 26.009 1.00 15.39 129 SER A N 1
ATOM 812 C CA . SER A 1 105 ? 27.389 26.095 26.209 1.00 15.13 129 SER A CA 1
ATOM 813 C C . SER A 1 105 ? 27.107 27.459 25.570 1.00 15.59 129 SER A C 1
ATOM 814 O O . 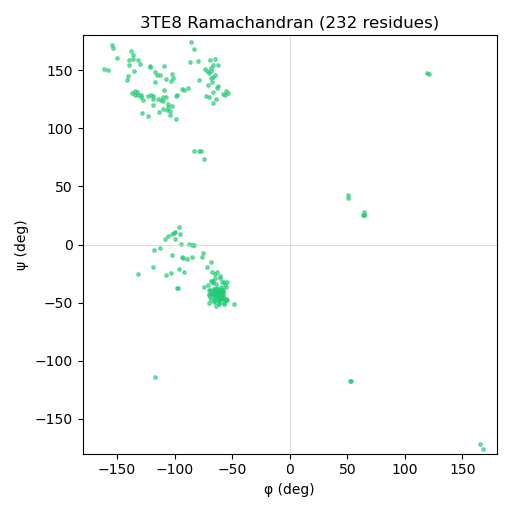SER A 1 105 ? 28.037 28.275 25.336 1.00 15.33 129 SER A O 1
ATOM 817 N N . PHE A 1 106 ? 25.838 27.705 25.307 1.00 15.86 130 PHE A N 1
ATOM 818 C CA . PHE A 1 106 ? 25.354 29.040 24.891 1.00 16.34 130 PHE A CA 1
ATOM 819 C C . PHE A 1 106 ? 23.908 29.165 25.309 1.00 17.34 130 PHE A C 1
ATOM 820 O O . PHE A 1 106 ? 23.304 28.195 25.771 1.00 17.04 130 PHE A O 1
ATOM 828 N N . LYS A 1 107 ? 23.360 30.369 25.231 1.00 17.90 131 LYS A N 1
ATOM 829 C CA . LYS A 1 107 ? 22.020 30.583 25.713 1.00 20.02 131 LYS A CA 1
ATOM 830 C C . LYS A 1 107 ? 21.297 31.532 24.777 1.00 18.81 131 LYS A C 1
ATOM 831 O O . LYS A 1 107 ? 21.935 32.403 24.202 1.00 18.52 131 LYS A O 1
ATOM 837 N N . ILE A 1 108 ? 20.015 31.274 24.543 1.00 19.33 132 ILE A N 1
ATOM 838 C CA . ILE A 1 108 ? 19.152 32.219 23.819 1.00 20.35 132 ILE A CA 1
ATOM 839 C C . ILE A 1 108 ? 17.886 32.459 24.647 1.00 21.66 132 ILE A C 1
ATOM 840 O O . ILE A 1 108 ? 17.075 31.551 24.827 1.00 23.12 132 ILE A O 1
ATOM 845 N N . ASP A 1 109 ? 17.741 33.685 25.146 1.00 24.29 133 ASP A N 1
ATOM 846 C CA . ASP A 1 109 ? 16.618 34.038 26.050 1.00 27.86 133 ASP A CA 1
ATOM 847 C C . ASP A 1 109 ? 16.537 33.060 27.208 1.00 28.03 133 ASP A C 1
ATOM 848 O O . ASP A 1 109 ? 17.487 32.958 27.949 1.00 27.57 133 ASP A O 1
ATOM 853 N N . ASP A 1 110 ? 15.447 32.294 27.352 1.00 30.33 134 ASP A N 1
ATOM 854 C CA . ASP A 1 110 ? 15.300 31.369 28.486 1.00 31.40 134 ASP A CA 1
ATOM 855 C C . ASP A 1 110 ? 15.734 29.948 28.165 1.00 30.35 134 ASP A C 1
ATOM 856 O O . ASP A 1 110 ? 15.507 29.032 28.974 1.00 32.38 134 ASP A O 1
ATOM 861 N N . ASP A 1 111 ? 16.357 29.760 27.003 1.00 28.36 135 ASP A N 1
ATOM 862 C CA . ASP A 1 111 ? 16.786 28.449 26.523 1.00 28.52 135 ASP A CA 1
ATOM 863 C C . ASP A 1 111 ? 18.317 28.303 26.538 1.00 25.31 135 ASP A C 1
ATOM 864 O O . ASP A 1 111 ? 19.054 29.062 25.924 1.00 24.32 135 ASP A O 1
ATOM 869 N N . ASP A 1 112 ? 18.783 27.274 27.236 1.00 24.52 136 ASP A N 1
ATOM 870 C CA . ASP A 1 112 ? 20.213 26.973 27.341 1.00 23.94 136 ASP A CA 1
ATOM 871 C C . ASP A 1 112 ? 20.498 25.836 26.398 1.00 20.62 136 ASP A C 1
ATOM 872 O O . ASP A 1 112 ? 19.665 24.950 26.241 1.00 19.30 136 ASP A O 1
ATOM 877 N N . TYR A 1 113 ? 21.665 25.867 25.755 1.00 18.59 137 TYR A N 1
ATOM 878 C CA . TYR A 1 113 ? 22.074 24.857 24.784 1.00 18.45 137 TYR A CA 1
ATOM 879 C C . TYR A 1 113 ? 23.501 24.415 24.954 1.00 16.88 137 TYR A C 1
ATOM 880 O O . TYR A 1 113 ? 24.339 25.138 25.557 1.00 18.05 137 TYR A O 1
ATOM 889 N N . TRP A 1 114 ? 23.801 23.234 24.397 1.00 17.23 138 TRP A N 1
ATOM 890 C CA . TRP A 1 114 ? 25.170 22.805 24.184 1.00 16.68 138 TRP A CA 1
ATOM 891 C C . TRP A 1 114 ? 25.471 22.732 22.717 1.00 17.42 138 TRP A C 1
ATOM 892 O O . TRP A 1 114 ? 24.592 22.355 21.942 1.00 17.52 138 TRP A O 1
ATOM 903 N N . VAL A 1 115 ? 26.713 23.046 22.338 1.00 16.94 139 VAL A N 1
ATOM 904 C CA . VAL A 1 115 ? 27.261 22.628 21.030 1.00 18.39 139 VAL A CA 1
ATOM 905 C C . VAL A 1 115 ? 28.299 21.588 21.363 1.00 18.63 139 VAL A C 1
ATOM 906 O O . VAL A 1 115 ? 29.157 21.828 22.227 1.00 18.00 139 VAL A O 1
ATOM 910 N N . ALA A 1 116 ? 28.198 20.415 20.735 1.00 20.26 140 ALA A N 1
ATOM 911 C CA . ALA A 1 116 ? 29.245 19.389 20.813 1.00 21.77 140 ALA A CA 1
ATOM 912 C C . ALA A 1 116 ? 29.966 19.325 19.471 1.00 23.85 140 ALA A C 1
ATOM 913 O O . ALA A 1 116 ? 29.317 19.235 18.428 1.00 24.13 140 ALA A O 1
ATOM 915 N N . LEU A 1 117 ? 31.291 19.442 19.526 1.00 26.82 141 LEU A N 1
ATOM 916 C CA . LEU A 1 117 ? 32.197 19.300 18.391 1.00 28.89 141 LEU A CA 1
ATOM 917 C C . LEU A 1 117 ? 33.297 18.247 18.720 1.00 29.51 141 LEU A C 1
ATOM 918 O O . LEU A 1 117 ? 33.280 17.589 19.809 1.00 30.30 141 LEU A O 1
ATOM 923 N N . PRO B 1 2 ? 62.125 4.980 8.867 1.00 42.50 26 PRO B N 1
ATOM 924 C CA . PRO B 1 2 ? 62.108 6.442 8.736 1.00 45.97 26 PRO B CA 1
ATOM 925 C C . PRO B 1 2 ? 62.994 6.887 7.565 1.00 45.14 26 PRO B C 1
ATOM 926 O O . PRO B 1 2 ? 64.205 7.053 7.738 1.00 45.62 26 PRO B O 1
ATOM 928 N N . GLY B 1 3 ? 62.389 7.087 6.392 1.00 55.18 27 GLY B N 1
ATOM 929 C CA . GLY B 1 3 ? 63.105 7.022 5.103 1.00 54.36 27 GLY B CA 1
ATOM 930 C C . GLY B 1 3 ? 63.976 8.173 4.588 1.00 53.16 27 GLY B C 1
ATOM 931 O O . GLY B 1 3 ? 63.618 9.340 4.725 1.00 52.88 27 GLY B O 1
ATOM 932 N N . SER B 1 4 ? 65.106 7.817 3.956 1.00 53.25 28 SER B N 1
ATOM 933 C CA . SER B 1 4 ? 66.063 8.766 3.374 1.00 52.01 28 SER B CA 1
ATOM 934 C C . SER B 1 4 ? 66.020 8.949 1.831 1.00 51.00 28 SER B C 1
ATOM 935 O O . SER B 1 4 ? 66.673 9.867 1.323 1.00 53.32 28 SER B O 1
ATOM 937 N N . MET B 1 5 ? 65.253 8.121 1.102 1.00 48.22 29 MET B N 1
ATOM 938 C CA . MET B 1 5 ? 65.228 8.150 -0.373 1.00 45.21 29 MET B CA 1
ATOM 939 C C . MET B 1 5 ? 64.263 9.177 -0.983 1.00 43.34 29 MET B C 1
ATOM 940 O O . MET B 1 5 ? 64.290 9.395 -2.200 1.00 44.15 29 MET B O 1
ATOM 945 N N . SER B 1 6 ? 63.396 9.775 -0.164 1.00 36.18 30 SER B N 1
ATOM 946 C CA . SER B 1 6 ? 62.423 10.769 -0.649 1.00 33.75 30 SER B CA 1
ATOM 947 C C . SER B 1 6 ? 63.053 12.149 -0.690 1.00 33.00 30 SER B C 1
ATOM 948 O O . SER B 1 6 ? 64.204 12.336 -0.256 1.00 32.00 30 SER B O 1
ATOM 951 N N . PHE B 1 7 ? 62.312 13.108 -1.231 1.00 32.30 31 PHE B N 1
ATOM 952 C CA . PHE B 1 7 ? 62.744 14.497 -1.165 1.00 34.31 31 PHE B CA 1
ATOM 953 C C . PHE B 1 7 ? 61.681 15.473 -0.697 1.00 31.76 31 PHE B C 1
ATOM 954 O O . PHE B 1 7 ? 62.006 16.520 -0.134 1.00 33.72 31 PHE B O 1
ATOM 962 N N . ARG B 1 8 ? 60.421 15.125 -0.897 1.00 29.89 32 ARG B N 1
ATOM 963 C CA . ARG B 1 8 ? 59.302 15.982 -0.521 1.00 29.50 32 ARG B CA 1
ATOM 964 C C . ARG B 1 8 ? 59.165 16.028 1.021 1.00 27.16 32 ARG B C 1
ATOM 965 O O . ARG B 1 8 ? 59.328 15.030 1.684 1.00 26.31 32 ARG B O 1
ATOM 973 N N . VAL B 1 9 ? 58.922 17.214 1.603 1.00 24.60 33 VAL B N 1
ATOM 974 C CA . VAL B 1 9 ? 58.680 17.314 3.061 1.00 22.98 33 VAL B CA 1
ATOM 975 C C . VAL B 1 9 ? 57.501 18.260 3.246 1.00 21.25 33 VAL B C 1
ATOM 976 O O . VAL B 1 9 ? 57.157 18.969 2.309 1.00 21.06 33 VAL B O 1
ATOM 980 N N . ILE B 1 10 ? 56.881 18.234 4.422 1.00 19.29 34 ILE B N 1
ATOM 981 C CA . ILE B 1 10 ? 55.741 19.087 4.697 1.00 19.48 34 ILE B CA 1
ATOM 982 C C . ILE B 1 10 ? 56.228 20.530 4.700 1.00 18.33 34 ILE B C 1
ATOM 983 O O . ILE B 1 10 ? 57.256 20.849 5.325 1.00 16.54 34 ILE B O 1
ATOM 988 N N . GLU B 1 11 ? 55.501 21.373 3.976 1.00 17.68 35 GLU B N 1
ATOM 989 C CA . GLU B 1 11 ? 55.860 22.783 3.816 1.00 18.17 35 GLU B CA 1
ATOM 990 C C . GLU B 1 11 ? 54.712 23.537 4.454 1.00 16.86 35 GLU B C 1
ATOM 991 O O . GLU B 1 11 ? 54.502 23.387 5.650 1.00 17.31 35 GLU B O 1
ATOM 997 N N . ARG B 1 12 ? 53.936 24.289 3.658 1.00 16.98 36 ARG B N 1
ATOM 998 C CA . ARG B 1 12 ? 52.870 25.144 4.185 1.00 16.52 36 ARG B CA 1
ATOM 999 C C . ARG B 1 12 ? 51.475 24.585 4.096 1.00 16.98 36 ARG B C 1
ATOM 1000 O O . ARG B 1 12 ? 50.492 25.254 4.468 1.00 16.91 36 ARG B O 1
ATOM 1008 N N . GLU B 1 13 ? 51.377 23.344 3.648 1.00 16.83 37 GLU B N 1
ATOM 1009 C CA . GLU B 1 13 ? 50.046 22.760 3.434 1.00 16.96 37 GLU B CA 1
ATOM 1010 C C . GLU B 1 13 ? 49.106 22.786 4.701 1.00 16.66 37 GLU B C 1
ATOM 1011 O O . GLU B 1 13 ? 47.896 22.925 4.543 1.00 16.93 37 GLU B O 1
ATOM 1017 N N . PRO B 1 14 ? 49.638 22.593 5.935 1.00 16.14 38 PRO B N 1
ATOM 1018 C CA . PRO B 1 14 ? 48.730 22.583 7.105 1.00 16.52 38 PRO B CA 1
ATOM 1019 C C . PRO B 1 14 ? 48.038 23.933 7.312 1.00 16.56 38 PRO B C 1
ATOM 1020 O O . PRO B 1 14 ? 46.909 23.978 7.812 1.00 17.16 38 PRO B O 1
ATOM 1024 N N . ARG B 1 15 ? 48.753 25.010 6.988 1.00 16.62 39 ARG B N 1
ATOM 1025 C CA . ARG B 1 15 ? 48.140 26.337 7.025 1.00 17.05 39 ARG B CA 1
ATOM 1026 C C . ARG B 1 15 ? 47.064 26.463 5.987 1.00 17.71 39 ARG B C 1
ATOM 1027 O O . ARG B 1 15 ? 45.977 27.019 6.267 1.00 17.92 39 ARG B O 1
ATOM 1035 N N . ALA B 1 16 ? 47.293 25.971 4.777 1.00 17.90 40 ALA B N 1
ATOM 1036 C CA . ALA B 1 16 ? 46.241 26.076 3.754 1.00 17.98 40 ALA B CA 1
ATOM 1037 C C . ALA B 1 16 ? 44.961 25.378 4.233 1.00 18.75 40 ALA B C 1
ATOM 1038 O O . ALA B 1 16 ? 43.874 25.847 4.001 1.00 20.24 40 ALA B O 1
ATOM 1040 N N . GLN B 1 17 ? 45.108 24.221 4.859 1.00 19.96 41 GLN B N 1
ATOM 1041 C CA . GLN B 1 17 ? 43.972 23.492 5.403 1.00 21.96 41 GLN B CA 1
ATOM 1042 C C . GLN B 1 17 ? 43.234 24.270 6.486 1.00 21.10 41 GLN B C 1
ATOM 1043 O O . GLN B 1 17 ? 42.001 24.321 6.478 1.00 21.46 41 GLN B O 1
ATOM 1049 N N . ARG B 1 18 ? 43.970 24.935 7.358 1.00 20.39 42 ARG B N 1
ATOM 1050 C CA . ARG B 1 18 ? 43.367 25.801 8.382 1.00 21.01 42 ARG B CA 1
ATOM 1051 C C . ARG B 1 18 ? 42.512 26.865 7.736 1.00 20.02 42 ARG B C 1
ATOM 1052 O O . ARG B 1 18 ? 41.343 27.043 8.090 1.00 22.17 42 ARG B O 1
ATOM 1060 N N . VAL B 1 19 ? 43.092 27.553 6.759 1.00 20.85 43 VAL B N 1
ATOM 1061 C CA . VAL B 1 19 ? 42.393 28.662 6.116 1.00 19.48 43 VAL B CA 1
ATOM 1062 C C . VAL B 1 19 ? 41.161 28.137 5.433 1.00 18.87 43 VAL B C 1
ATOM 1063 O O . VAL B 1 19 ? 40.082 28.738 5.513 1.00 17.84 43 VAL B O 1
ATOM 1067 N N . ALA B 1 20 ? 41.335 27.036 4.707 1.00 19.05 44 ALA B N 1
ATOM 1068 C CA . ALA B 1 20 ? 40.228 26.521 3.920 1.00 19.01 44 ALA B CA 1
ATOM 1069 C C . ALA B 1 20 ? 39.100 26.059 4.789 1.00 19.52 44 ALA B C 1
ATOM 1070 O O . ALA B 1 20 ? 37.943 26.340 4.485 1.00 18.95 44 ALA B O 1
ATOM 1072 N N . LEU B 1 21 ? 39.410 25.342 5.863 1.00 21.41 45 LEU B N 1
ATOM 1073 C CA . LEU B 1 21 ? 38.341 24.753 6.688 1.00 23.26 45 LEU B CA 1
ATOM 1074 C C . LEU B 1 21 ? 37.594 25.891 7.367 1.00 22.38 45 LEU B C 1
ATOM 1075 O O . LEU B 1 21 ? 36.366 25.821 7.552 1.00 23.21 45 LEU B O 1
ATOM 1080 N N . GLN B 1 22 ? 38.287 26.983 7.661 1.00 21.31 46 GLN B N 1
ATOM 1081 C CA . GLN B 1 22 ? 37.637 28.141 8.231 1.00 21.11 46 GLN B CA 1
ATOM 1082 C C . GLN B 1 22 ? 36.685 28.870 7.310 1.00 18.73 46 GLN B C 1
ATOM 1083 O O . GLN B 1 22 ? 35.566 29.199 7.689 1.00 18.45 46 GLN B O 1
ATOM 1089 N N . LEU B 1 23 ? 37.117 29.035 6.075 1.00 16.33 47 LEU B N 1
ATOM 1090 C CA . LEU B 1 23 ? 36.279 29.576 5.051 1.00 15.42 47 LEU B CA 1
ATOM 1091 C C . LEU B 1 23 ? 35.081 28.672 4.744 1.00 15.17 47 LEU B C 1
ATOM 1092 O O . LEU B 1 23 ? 33.965 29.173 4.559 1.00 14.97 47 LEU B O 1
ATOM 1097 N N . VAL B 1 24 ? 35.291 27.368 4.689 1.00 15.54 48 VAL B N 1
ATOM 1098 C CA . VAL B 1 24 ? 34.224 26.434 4.439 1.00 15.87 48 VAL B CA 1
ATOM 1099 C C . VAL B 1 24 ? 33.194 26.548 5.585 1.00 15.80 48 VAL B C 1
ATOM 1100 O O . VAL B 1 24 ? 31.982 26.573 5.325 1.00 15.90 48 VAL B O 1
ATOM 1104 N N . ALA B 1 25 ? 33.641 26.660 6.821 1.00 16.38 49 ALA B N 1
ATOM 1105 C CA . ALA B 1 25 ? 32.700 26.820 7.951 1.00 16.56 49 ALA B CA 1
ATOM 1106 C C . ALA B 1 25 ? 31.856 28.070 7.832 1.00 16.09 49 ALA B C 1
ATOM 1107 O O . ALA B 1 25 ? 30.663 28.008 8.063 1.00 15.62 49 ALA B O 1
ATOM 1109 N N . ILE B 1 26 ? 32.481 29.178 7.468 1.00 15.33 50 ILE B N 1
ATOM 1110 C CA . ILE B 1 26 ? 31.773 30.448 7.309 1.00 15.13 50 ILE B CA 1
ATOM 1111 C C . ILE B 1 26 ? 30.728 30.284 6.232 1.00 14.55 50 ILE B C 1
ATOM 1112 O O . ILE B 1 26 ? 29.574 30.698 6.418 1.00 13.69 50 ILE B O 1
ATOM 1117 N N . VAL B 1 27 ? 31.089 29.714 5.090 1.00 13.71 51 VAL B N 1
ATOM 1118 C CA . VAL B 1 27 ? 30.111 29.664 4.009 1.00 13.69 51 VAL B CA 1
ATOM 1119 C C . VAL B 1 27 ? 28.969 28.709 4.377 1.00 13.38 51 VAL B C 1
ATOM 1120 O O . VAL B 1 27 ? 27.797 29.056 4.239 1.00 12.84 51 VAL B O 1
ATOM 1124 N N . LYS B 1 28 ? 29.311 27.524 4.849 1.00 13.98 52 LYS B N 1
ATOM 1125 C CA . LYS B 1 28 ? 28.261 26.570 5.187 1.00 14.44 52 LYS B CA 1
ATOM 1126 C C . LYS B 1 28 ? 27.322 27.066 6.279 1.00 13.90 52 LYS B C 1
ATOM 1127 O O . LYS B 1 28 ? 26.103 26.929 6.156 1.00 13.29 52 LYS B O 1
ATOM 1133 N N . LEU B 1 29 ? 27.875 27.654 7.332 1.00 13.37 53 LEU B N 1
ATOM 1134 C CA . LEU B 1 29 ? 27.019 28.139 8.442 1.00 13.19 53 LEU B CA 1
ATOM 1135 C C . LEU B 1 29 ? 26.198 29.378 8.060 1.00 12.59 53 LEU B C 1
ATOM 1136 O O . LEU B 1 29 ? 25.051 29.524 8.479 1.00 12.32 53 LEU B O 1
ATOM 1141 N N . THR B 1 30 ? 26.777 30.255 7.235 1.00 12.36 54 THR B N 1
ATOM 1142 C CA . THR B 1 30 ? 26.038 31.406 6.714 1.00 12.27 54 THR B CA 1
ATOM 1143 C C . THR B 1 30 ? 24.848 30.915 5.873 1.00 12.25 54 THR B C 1
ATOM 1144 O O . THR B 1 30 ? 23.722 31.389 6.021 1.00 11.84 54 THR B O 1
ATOM 1148 N N . ARG B 1 31 ? 25.125 30.004 4.926 1.00 12.52 55 ARG B N 1
ATOM 1149 C CA . ARG B 1 31 ? 24.058 29.430 4.115 1.00 12.91 55 ARG B CA 1
ATOM 1150 C C . ARG B 1 31 ? 22.956 28.802 4.963 1.00 12.89 55 ARG B C 1
ATOM 1151 O O . ARG B 1 31 ? 21.793 29.066 4.739 1.00 12.71 55 ARG B O 1
ATOM 1159 N N . THR B 1 32 ? 23.361 28.003 5.962 1.00 12.92 56 THR B N 1
ATOM 1160 C CA . THR B 1 32 ? 22.422 27.334 6.862 1.00 12.93 56 THR B CA 1
ATOM 1161 C C . THR B 1 32 ? 21.596 28.335 7.633 1.00 12.44 56 THR B C 1
ATOM 1162 O O . THR B 1 32 ? 20.384 28.213 7.722 1.00 12.23 56 THR B O 1
ATOM 1166 N N . ALA B 1 33 ? 22.248 29.371 8.169 1.00 12.05 57 ALA B N 1
ATOM 1167 C CA . ALA B 1 33 ? 21.530 30.416 8.897 1.00 12.03 57 ALA B CA 1
ATOM 1168 C C . ALA B 1 33 ? 20.441 31.047 8.017 1.00 12.16 57 ALA B C 1
ATOM 1169 O O . ALA B 1 33 ? 19.283 31.210 8.422 1.00 13.00 57 ALA B O 1
ATOM 1171 N N . LEU B 1 34 ? 20.797 31.393 6.776 1.00 12.20 58 LEU B N 1
ATOM 1172 C CA A LEU B 1 34 ? 19.851 32.041 5.859 0.70 12.38 58 LEU B CA 1
ATOM 1173 C CA B LEU B 1 34 ? 19.851 32.023 5.858 0.30 12.19 58 LEU B CA 1
ATOM 1174 C C . LEU B 1 34 ? 18.735 31.049 5.469 1.00 12.31 58 LEU B C 1
ATOM 1175 O O . LEU B 1 34 ? 17.557 31.389 5.459 1.00 13.01 58 LEU B O 1
ATOM 1184 N N . LEU B 1 35 ? 19.091 29.826 5.171 1.00 12.30 59 LEU B N 1
ATOM 1185 C CA . LEU B 1 35 ? 18.140 28.827 4.690 1.00 12.80 59 LEU B CA 1
ATOM 1186 C C . LEU B 1 35 ? 16.999 28.579 5.653 1.00 12.70 59 LEU B C 1
ATOM 1187 O O . LEU B 1 35 ? 15.846 28.401 5.240 1.00 13.12 59 LEU B O 1
ATOM 1192 N N . TYR B 1 36 ? 17.339 28.528 6.939 1.00 12.86 60 TYR B N 1
ATOM 1193 C CA . TYR B 1 36 ? 16.352 28.210 7.973 1.00 12.95 60 TYR B CA 1
ATOM 1194 C C . TYR B 1 36 ? 15.811 29.441 8.719 1.00 13.36 60 TYR B C 1
ATOM 1195 O O . TYR B 1 36 ? 15.079 29.284 9.676 1.00 14.01 60 TYR B O 1
ATOM 1204 N N . SER B 1 37 ? 16.134 30.633 8.226 1.00 13.26 61 SER B N 1
ATOM 1205 C CA . SER B 1 37 ? 15.764 31.869 8.873 1.00 13.62 61 SER B CA 1
ATOM 1206 C C . SER B 1 37 ? 14.279 32.197 8.820 1.00 13.92 61 SER B C 1
ATOM 1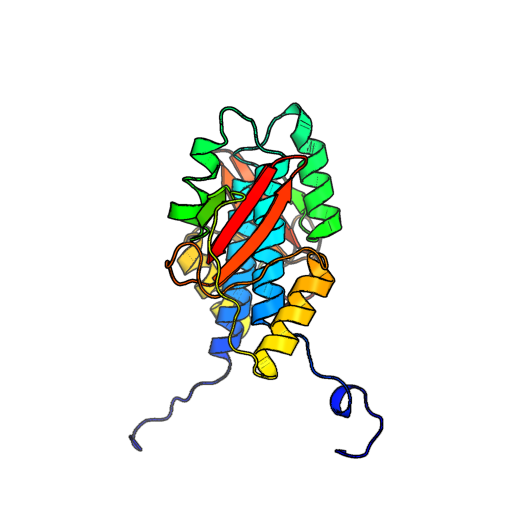207 O O . SER B 1 37 ? 13.580 31.806 7.883 1.00 13.72 61 SER B O 1
ATOM 1210 N N . ASP B 1 38 ? 13.777 32.856 9.861 1.00 14.39 62 ASP B N 1
ATOM 1211 C CA . ASP B 1 38 ? 12.445 33.474 9.831 1.00 15.48 62 ASP B CA 1
ATOM 1212 C C . ASP B 1 38 ? 12.488 34.651 8.907 1.00 16.05 62 ASP B C 1
ATOM 1213 O O . ASP B 1 38 ? 13.320 35.495 9.100 1.00 14.89 62 ASP B O 1
ATOM 1218 N N . PRO B 1 39 ? 11.566 34.733 7.914 1.00 16.44 63 PRO B N 1
ATOM 1219 C CA . PRO B 1 39 ? 11.606 35.878 7.020 1.00 18.45 63 PRO B CA 1
ATOM 1220 C C . PRO B 1 39 ? 11.503 37.217 7.722 1.00 19.44 63 PRO B C 1
ATOM 1221 O O . PRO B 1 39 ? 12.129 38.156 7.273 1.00 20.54 63 PRO B O 1
ATOM 1225 N N . ASP B 1 40 ? 10.774 37.299 8.843 1.00 20.78 64 ASP B N 1
ATOM 1226 C CA . ASP B 1 40 ? 10.588 38.571 9.566 1.00 21.98 64 ASP B CA 1
ATOM 1227 C C . ASP B 1 40 ? 11.852 39.002 10.262 1.00 21.53 64 ASP B C 1
ATOM 1228 O O . ASP B 1 40 ? 12.011 40.173 10.599 1.00 23.42 64 ASP B O 1
ATOM 1233 N N . LEU B 1 41 ? 12.766 38.056 10.478 1.00 19.69 65 LEU B N 1
ATOM 1234 C CA . LEU B 1 41 ? 14.019 38.340 11.178 1.00 19.10 65 LEU B CA 1
ATOM 1235 C C . LEU B 1 41 ? 15.242 38.334 10.272 1.00 17.98 65 LEU B C 1
ATOM 1236 O O . LEU B 1 41 ? 16.357 38.502 10.718 1.00 17.46 65 LEU B O 1
ATOM 1241 N N . ARG B 1 42 ? 15.027 38.185 8.979 1.00 17.93 66 ARG B N 1
ATOM 1242 C CA . ARG B 1 42 ? 16.123 37.955 8.067 1.00 17.59 66 ARG B CA 1
ATOM 1243 C C . ARG B 1 42 ? 17.011 39.170 7.884 1.00 17.42 66 ARG B C 1
ATOM 1244 O O . ARG B 1 42 ? 18.227 39.043 7.792 1.00 16.28 66 ARG B O 1
ATOM 1252 N N . ARG B 1 43 ? 16.430 40.374 7.824 1.00 18.39 67 ARG B N 1
ATOM 1253 C CA . ARG B 1 43 ? 17.303 41.555 7.827 1.00 19.64 67 ARG B CA 1
ATOM 1254 C C . ARG B 1 43 ? 18.209 41.645 9.055 1.00 18.04 67 ARG B C 1
ATOM 1255 O O . ARG B 1 43 ? 19.379 42.038 8.955 1.00 18.49 67 ARG B O 1
ATOM 1263 N N . ALA B 1 44 ? 17.656 41.354 10.229 1.00 17.33 68 ALA B N 1
ATOM 1264 C CA . ALA B 1 44 ? 18.382 41.370 11.457 1.00 16.87 68 ALA B CA 1
ATOM 1265 C C . ALA B 1 44 ? 19.505 40.312 11.419 1.00 16.08 68 ALA B C 1
ATOM 1266 O O . ALA B 1 44 ? 20.597 40.567 11.880 1.00 15.75 68 ALA B O 1
ATOM 1268 N N . LEU B 1 45 ? 19.190 39.128 10.893 1.00 15.03 69 LEU B N 1
ATOM 1269 C CA . LEU B 1 45 ? 20.187 38.091 10.744 1.00 14.33 69 LEU B CA 1
ATOM 1270 C C . LEU B 1 45 ? 21.375 38.601 9.898 1.00 14.39 69 LEU B C 1
ATOM 1271 O O . LEU B 1 45 ? 22.544 38.446 10.253 1.00 13.86 69 LEU B O 1
ATOM 1276 N N . LEU B 1 46 ? 21.037 39.158 8.751 1.00 15.05 70 LEU B N 1
ATOM 1277 C CA . LEU B 1 46 ? 22.067 39.641 7.855 1.00 15.60 70 LEU B CA 1
ATOM 1278 C C . LEU B 1 46 ? 22.909 40.754 8.483 1.00 15.85 70 LEU B C 1
ATOM 1279 O O . LEU B 1 46 ? 24.134 40.767 8.314 1.00 14.86 70 LEU B O 1
ATOM 1284 N N . GLN B 1 47 ? 22.267 41.655 9.226 1.00 17.15 71 GLN B N 1
ATOM 1285 C CA . GLN B 1 47 ? 23.027 42.669 9.960 1.00 18.62 71 GLN B CA 1
ATOM 1286 C C . GLN B 1 47 ? 23.936 42.070 11.010 1.00 18.41 71 GLN B C 1
ATOM 1287 O O . GLN B 1 47 ? 25.061 42.514 11.186 1.00 17.92 71 GLN B O 1
ATOM 1293 N N . ASP B 1 48 ? 23.455 41.045 11.707 1.00 18.41 72 ASP B N 1
ATOM 1294 C CA . ASP B 1 48 ? 24.234 40.380 12.747 1.00 19.00 72 ASP B CA 1
ATOM 1295 C C . ASP B 1 48 ? 25.464 39.730 12.122 1.00 18.62 72 ASP B C 1
ATOM 1296 O O . ASP B 1 48 ? 26.574 39.864 12.627 1.00 17.86 72 ASP B O 1
ATOM 1301 N N . LEU B 1 49 ? 25.294 39.050 10.989 1.00 17.41 73 LEU B N 1
ATOM 1302 C CA . LEU B 1 49 ? 26.418 38.399 10.312 1.00 17.32 73 LEU B CA 1
ATOM 1303 C C . LEU B 1 49 ? 27.490 39.434 9.891 1.00 17.46 73 LEU B C 1
ATOM 1304 O O . LEU B 1 49 ? 28.704 39.214 9.986 1.00 17.60 73 LEU B O 1
ATOM 1309 N N . GLU B 1 50 ? 27.027 40.579 9.398 1.00 17.84 74 GLU B N 1
ATOM 1310 C CA . GLU B 1 50 ? 27.921 41.648 8.989 1.00 19.23 74 GLU B CA 1
ATOM 1311 C C . GLU B 1 50 ? 28.700 42.191 10.180 1.00 20.74 74 GLU B C 1
ATOM 1312 O O . GLU B 1 50 ? 29.946 42.283 10.161 1.00 20.16 74 GLU B O 1
ATOM 1318 N N . SER B 1 51 ? 27.965 42.565 11.221 1.00 22.93 75 SER B N 1
ATOM 1319 C CA . SER B 1 51 ? 28.602 43.203 12.382 1.00 26.25 75 SER B CA 1
ATOM 1320 C C . SER B 1 51 ? 29.518 42.280 13.184 1.00 27.37 75 SER B C 1
ATOM 1321 O O . SER B 1 51 ? 30.584 42.700 13.614 1.00 29.72 75 SER B O 1
ATOM 1324 N N . ASN B 1 52 ? 29.120 41.032 13.382 1.00 27.43 76 ASN B N 1
ATOM 1325 C CA . ASN B 1 52 ? 29.782 40.156 14.363 1.00 28.10 76 ASN B CA 1
ATOM 1326 C C . ASN B 1 52 ? 30.698 39.142 13.742 1.00 28.97 76 ASN B C 1
ATOM 1327 O O . ASN B 1 52 ? 31.644 38.694 14.384 1.00 30.21 76 ASN B O 1
ATOM 1332 N N . GLU B 1 53 ? 30.465 38.798 12.482 1.00 30.97 77 GLU B N 1
ATOM 1333 C CA . GLU B 1 53 ? 31.364 37.911 11.758 1.00 30.32 77 GLU B CA 1
ATOM 1334 C C . GLU B 1 53 ? 32.033 38.529 10.522 1.00 27.01 77 GLU B C 1
ATOM 1335 O O . GLU B 1 53 ? 32.809 37.864 9.843 1.00 27.71 77 GLU B O 1
ATOM 1341 N N . GLY B 1 54 ? 31.686 39.755 10.166 1.00 23.85 78 GLY B N 1
ATOM 1342 C CA . GLY B 1 54 ? 32.217 40.341 8.932 1.00 22.07 78 GLY B CA 1
ATOM 1343 C C . GLY B 1 54 ? 31.804 39.670 7.655 1.00 20.43 78 GLY B C 1
ATOM 1344 O O . GLY B 1 54 ? 32.527 39.699 6.621 1.00 19.26 78 GLY B O 1
ATOM 1345 N N . VAL B 1 55 ? 30.623 39.046 7.680 1.00 18.91 79 VAL B N 1
ATOM 1346 C CA . VAL B 1 55 ? 30.120 38.329 6.545 1.00 17.70 79 VAL B CA 1
ATOM 1347 C C . VAL B 1 55 ? 29.001 39.112 5.867 1.00 16.96 79 VAL B C 1
ATOM 1348 O O . VAL B 1 55 ? 28.004 39.418 6.531 1.00 17.18 79 VAL B O 1
ATOM 1352 N N . ARG B 1 56 ? 29.182 39.440 4.589 1.00 16.32 80 ARG B N 1
ATOM 1353 C CA . ARG B 1 56 ? 28.164 40.090 3.754 1.00 17.10 80 ARG B CA 1
ATOM 1354 C C . ARG B 1 56 ? 27.640 39.063 2.753 1.00 16.71 80 ARG B C 1
ATOM 1355 O O . ARG B 1 56 ? 28.397 38.168 2.294 1.00 16.92 80 ARG B O 1
ATOM 1363 N N . VAL B 1 57 ? 26.352 39.125 2.483 1.00 15.79 81 VAL B N 1
ATOM 1364 C CA . VAL B 1 57 ? 25.721 38.211 1.552 1.00 16.01 81 VAL B CA 1
ATOM 1365 C C . VAL B 1 57 ? 25.140 39.011 0.411 1.00 16.59 81 VAL B C 1
ATOM 1366 O O . VAL B 1 57 ? 24.278 39.889 0.628 1.00 17.36 81 VAL B O 1
ATOM 1370 N N . TYR B 1 58 ? 25.602 38.733 -0.810 1.00 16.20 82 TYR B N 1
ATOM 1371 C CA . TYR B 1 58 ? 25.097 39.432 -1.999 1.00 17.59 82 TYR B CA 1
ATOM 1372 C C . TYR B 1 58 ? 24.425 38.415 -2.901 1.00 17.97 82 TYR B C 1
ATOM 1373 O O . TYR B 1 58 ? 24.804 37.257 -2.927 1.00 17.15 82 TYR B O 1
ATOM 1382 N N . PRO B 1 59 ? 23.407 38.852 -3.626 1.00 19.92 83 PRO B N 1
ATOM 1383 C CA . PRO B 1 59 ? 22.869 38.032 -4.677 1.00 20.13 83 PRO B CA 1
ATOM 1384 C C . PRO B 1 59 ? 23.897 37.892 -5.755 1.00 20.19 83 PRO B C 1
ATOM 1385 O O . PRO B 1 59 ? 24.699 38.809 -5.981 1.00 19.61 83 PRO B O 1
ATOM 1389 N N . ARG B 1 60 ? 23.947 36.723 -6.370 1.00 20.13 84 ARG B N 1
ATOM 1390 C CA A ARG B 1 60 ? 24.878 36.505 -7.438 0.50 21.10 84 ARG B CA 1
ATOM 1391 C CA B ARG B 1 60 ? 24.881 36.470 -7.433 0.50 20.94 84 ARG B CA 1
ATOM 1392 C C . ARG B 1 60 ? 24.093 36.533 -8.742 1.00 23.79 84 ARG B C 1
ATOM 1393 O O . ARG B 1 60 ? 23.202 35.710 -8.972 1.00 25.12 84 ARG B O 1
ATOM 1408 N N . GLU B 1 61 ? 24.415 37.523 -9.562 1.00 27.31 85 GLU B N 1
ATOM 1409 C CA . GLU B 1 61 ? 23.651 37.855 -10.745 1.00 31.00 85 GLU B CA 1
ATOM 1410 C C . GLU B 1 61 ? 24.409 37.479 -12.007 1.00 30.87 85 GLU B C 1
ATOM 1411 O O . GLU B 1 61 ? 25.633 37.372 -12.009 1.00 28.46 85 GLU B O 1
ATOM 1417 N N . LYS B 1 62 ? 23.660 37.227 -13.078 1.00 28.34 86 LYS B N 1
ATOM 1418 C CA . LYS B 1 62 ? 24.240 36.839 -14.372 1.00 29.24 86 LYS B CA 1
ATOM 1419 C C . LYS B 1 62 ? 25.163 37.938 -14.897 1.00 28.71 86 LYS B C 1
ATOM 1420 O O . LYS B 1 62 ? 26.124 37.669 -15.598 1.00 30.51 86 LYS B O 1
ATOM 1422 N N . THR B 1 63 ? 24.872 39.187 -14.523 1.00 28.21 87 THR B N 1
ATOM 1423 C CA . THR B 1 63 ? 25.637 40.322 -14.970 1.00 27.63 87 THR B CA 1
ATOM 1424 C C . THR B 1 63 ? 26.902 40.607 -14.114 1.00 27.75 87 THR B C 1
ATOM 1425 O O . THR B 1 63 ? 27.645 41.533 -14.418 1.00 29.26 87 THR B O 1
ATOM 1429 N N . ASP B 1 64 ? 27.149 39.809 -13.068 1.00 26.00 88 ASP B N 1
ATOM 1430 C CA . ASP B 1 64 ? 28.316 39.997 -12.211 1.00 26.22 88 ASP B CA 1
ATOM 1431 C C . ASP B 1 64 ? 29.610 39.796 -12.984 1.00 25.25 88 ASP B C 1
ATOM 1432 O O . ASP B 1 64 ? 29.753 38.837 -13.735 1.00 29.70 88 ASP B O 1
ATOM 1437 N N . LYS B 1 65 ? 30.564 40.698 -12.799 1.00 25.32 89 LYS B N 1
ATOM 1438 C CA . LYS B 1 65 ? 31.932 40.469 -13.228 1.00 25.52 89 LYS B CA 1
ATOM 1439 C C . LYS B 1 65 ? 32.771 40.099 -12.009 1.00 23.07 89 LYS B C 1
ATOM 1440 O O . LYS B 1 65 ? 32.465 40.488 -10.867 1.00 21.82 89 LYS B O 1
ATOM 1446 N N . PHE B 1 66 ? 33.762 39.236 -12.198 1.00 21.35 90 PHE B N 1
ATOM 1447 C CA . PHE B 1 66 ? 34.630 38.924 -11.083 1.00 20.14 90 PHE B CA 1
ATOM 1448 C C . PHE B 1 66 ? 36.028 38.569 -11.553 1.00 20.71 90 PHE B C 1
ATOM 1449 O O . PHE B 1 66 ? 36.266 38.319 -12.747 1.00 20.47 90 PHE B O 1
ATOM 1457 N N . LYS B 1 67 ? 36.968 38.670 -10.627 1.00 20.78 91 LYS B N 1
ATOM 1458 C CA . LYS B 1 67 ? 38.362 38.397 -10.896 1.00 22.43 91 LYS B CA 1
ATOM 1459 C C . LYS B 1 67 ? 38.800 37.261 -10.019 1.00 21.37 91 LYS B C 1
ATOM 1460 O O . LYS B 1 67 ? 38.652 37.313 -8.800 1.00 19.68 91 LYS B O 1
ATOM 1466 N N . LEU B 1 68 ? 39.383 36.259 -10.639 1.00 20.72 92 LEU B N 1
ATOM 1467 C CA . LEU B 1 68 ? 39.945 35.140 -9.867 1.00 21.48 92 LEU B CA 1
ATOM 1468 C C . LEU B 1 68 ? 41.116 35.567 -8.986 1.00 21.81 92 LEU B C 1
ATOM 1469 O O . LEU B 1 68 ? 41.779 36.583 -9.207 1.00 22.62 92 LEU B O 1
ATOM 1474 N N . GLN B 1 69 ? 41.386 34.741 -7.973 1.00 22.06 93 GLN B N 1
ATOM 1475 C CA . GLN B 1 69 ? 42.512 34.971 -7.092 1.00 23.83 93 GLN B CA 1
ATOM 1476 C C . GLN B 1 69 ? 43.825 34.910 -7.885 1.00 26.41 93 GLN B C 1
ATOM 1477 O O . GLN B 1 69 ? 43.873 34.226 -8.904 1.00 27.31 93 GLN B O 1
ATOM 1483 N N . PRO B 1 70 ? 44.878 35.588 -7.396 1.00 28.53 94 PRO B N 1
ATOM 1484 C CA . PRO B 1 70 ? 46.204 35.491 -7.983 1.00 32.37 94 PRO B CA 1
ATOM 1485 C C . PRO B 1 70 ? 46.625 34.032 -8.083 1.00 33.52 94 PRO B C 1
ATOM 1486 O O . PRO B 1 70 ? 46.503 33.277 -7.118 1.00 32.27 94 PRO B O 1
ATOM 1490 N N . ASP B 1 71 ? 47.094 33.627 -9.258 1.00 38.20 95 ASP B N 1
ATOM 1491 C CA . ASP B 1 71 ? 47.459 32.248 -9.482 1.00 40.72 95 ASP B CA 1
ATOM 1492 C C . ASP B 1 71 ? 48.839 32.001 -8.849 1.00 41.47 95 ASP B C 1
ATOM 1493 O O . ASP B 1 71 ? 49.863 32.030 -9.527 1.00 42.84 95 ASP B O 1
ATOM 1498 N N . GLU B 1 72 ? 48.835 31.797 -7.538 1.00 38.58 96 GLU B N 1
ATOM 1499 C CA . GLU B 1 72 ? 50.022 31.476 -6.754 1.00 38.59 96 GLU B CA 1
ATOM 1500 C C . GLU B 1 72 ? 49.762 30.136 -6.079 1.00 37.70 96 GLU B C 1
ATOM 1501 O O . GLU B 1 72 ? 48.601 29.777 -5.813 1.00 35.95 96 GLU B O 1
ATOM 1503 N N . SER B 1 73 ? 50.820 29.383 -5.788 1.00 36.22 97 SER B N 1
ATOM 1504 C CA . SER B 1 73 ? 50.652 27.994 -5.340 1.00 35.35 97 SER B CA 1
ATOM 1505 C C . SER B 1 73 ? 49.793 27.860 -4.072 1.00 33.47 97 SER B C 1
ATOM 1506 O O . SER B 1 73 ? 49.018 26.913 -3.963 1.00 30.56 97 SER B O 1
ATOM 1509 N N . VAL B 1 74 ? 49.952 28.778 -3.121 1.00 32.99 98 VAL B N 1
ATOM 1510 C CA . VAL B 1 74 ? 49.164 28.710 -1.878 1.00 32.88 98 VAL B CA 1
ATOM 1511 C C . VAL B 1 74 ? 47.676 28.855 -2.219 1.00 30.13 98 VAL B C 1
ATOM 1512 O O . VAL B 1 74 ? 46.845 28.113 -1.693 1.00 28.31 98 VAL B O 1
ATOM 1516 N N . ASN B 1 75 ? 47.360 29.801 -3.099 1.00 30.12 99 ASN B N 1
ATOM 1517 C CA . ASN B 1 75 ? 45.968 30.070 -3.438 1.00 28.28 99 ASN B CA 1
ATOM 1518 C C . ASN B 1 75 ? 45.344 28.870 -4.117 1.00 27.88 99 ASN B C 1
ATOM 1519 O O . ASN B 1 75 ? 44.220 28.499 -3.821 1.00 26.02 99 ASN B O 1
ATOM 1524 N N . ARG B 1 76 ? 46.087 28.222 -5.011 1.00 29.54 100 ARG B N 1
ATOM 1525 C CA . ARG B 1 76 ? 45.594 26.999 -5.632 1.00 29.91 100 ARG B CA 1
ATOM 1526 C C . ARG B 1 76 ? 45.282 25.907 -4.633 1.00 28.61 100 ARG B C 1
ATOM 1527 O O . ARG B 1 76 ? 44.289 25.216 -4.766 1.00 27.82 100 ARG B O 1
ATOM 1535 N N . LEU B 1 77 ? 46.125 25.757 -3.609 1.00 27.53 101 LEU B N 1
ATOM 1536 C CA . LEU B 1 77 ? 45.907 24.743 -2.597 1.00 27.14 101 LEU B CA 1
ATOM 1537 C C . LEU B 1 77 ? 44.696 25.083 -1.706 1.00 24.25 101 LEU B C 1
ATOM 1538 O O . LEU B 1 77 ? 43.878 24.236 -1.410 1.00 23.18 101 LEU B O 1
ATOM 1543 N N . ILE B 1 78 ? 44.592 26.340 -1.296 1.00 22.04 102 ILE B N 1
ATOM 1544 C CA . ILE B 1 78 ? 43.451 26.763 -0.511 1.00 21.08 102 ILE B CA 1
ATOM 1545 C C . ILE B 1 78 ? 42.175 26.530 -1.312 1.00 19.89 102 ILE B C 1
ATOM 1546 O O . ILE B 1 78 ? 41.215 25.977 -0.786 1.00 19.63 102 ILE B O 1
ATOM 1551 N N . GLU B 1 79 ? 42.182 26.925 -2.586 1.00 20.90 103 GLU B N 1
ATOM 1552 C CA . GLU B 1 79 ? 40.972 26.797 -3.403 1.00 21.44 103 GLU B CA 1
ATOM 1553 C C . GLU B 1 79 ? 40.601 25.347 -3.582 1.00 22.16 103 GLU B C 1
ATOM 1554 O O . GLU B 1 79 ? 39.433 24.978 -3.566 1.00 20.66 103 GLU B O 1
ATOM 1560 N N . HIS B 1 80 ? 41.619 24.503 -3.740 1.00 23.14 104 HIS B N 1
ATOM 1561 C CA . HIS B 1 80 ? 41.378 23.097 -3.917 1.00 25.53 104 HIS B CA 1
ATOM 1562 C C . HIS B 1 80 ? 40.778 22.511 -2.676 1.00 24.14 104 HIS B C 1
ATOM 1563 O O . HIS B 1 80 ? 39.826 21.741 -2.747 1.00 25.48 104 HIS B O 1
ATOM 1570 N N . ASP B 1 81 ? 41.301 22.902 -1.527 1.00 23.58 105 ASP B N 1
ATOM 1571 C CA . ASP B 1 81 ? 40.786 22.402 -0.259 1.00 23.25 105 ASP B CA 1
ATOM 1572 C C . ASP B 1 81 ? 39.328 22.874 -0.014 1.00 23.34 105 ASP B C 1
ATOM 1573 O O . ASP B 1 81 ? 38.507 22.098 0.458 1.00 24.39 105 ASP B O 1
ATOM 1578 N N . ILE B 1 82 ? 39.016 24.125 -0.368 1.00 20.76 106 ILE B N 1
ATOM 1579 C CA . ILE B 1 82 ? 37.641 24.633 -0.279 1.00 19.48 106 ILE B CA 1
ATOM 1580 C C . ILE B 1 82 ? 36.700 23.817 -1.186 1.00 20.36 106 ILE B C 1
ATOM 1581 O O . ILE B 1 82 ? 35.620 23.415 -0.788 1.00 21.23 106 ILE B O 1
ATOM 1586 N N . ARG B 1 83 ? 37.085 23.636 -2.439 1.00 22.05 107 ARG B N 1
ATOM 1587 C CA . ARG B 1 83 ? 36.224 22.948 -3.396 1.00 23.72 107 ARG B CA 1
ATOM 1588 C C . ARG B 1 83 ? 35.997 21.493 -3.026 1.00 26.44 107 ARG B C 1
ATOM 1589 O O . ARG B 1 83 ? 34.947 20.949 -3.337 1.00 28.83 107 ARG B O 1
ATOM 1597 N N . SER B 1 84 ? 36.965 20.887 -2.343 1.00 27.82 108 SER B N 1
ATOM 1598 C CA . SER B 1 84 ? 36.801 19.503 -1.862 1.00 31.19 108 SER B CA 1
ATOM 1599 C C . SER B 1 84 ? 35.596 19.379 -0.937 1.00 31.68 108 SER B C 1
ATOM 1600 O O . SER B 1 84 ? 34.944 18.329 -0.901 1.00 33.14 108 SER B O 1
ATOM 1603 N N . ARG B 1 85 ? 35.306 20.445 -0.194 1.00 31.09 109 ARG B N 1
ATOM 1604 C CA . ARG B 1 85 ? 34.180 20.461 0.759 1.00 31.26 109 ARG B CA 1
ATOM 1605 C C . ARG B 1 85 ? 32.906 21.103 0.183 1.00 29.79 109 ARG B C 1
ATOM 1606 O O . ARG B 1 85 ? 31.807 20.672 0.491 1.00 30.05 109 ARG B O 1
ATOM 1614 N N . LEU B 1 86 ? 33.036 22.152 -0.624 1.00 27.01 110 LEU B N 1
ATOM 1615 C CA . LEU B 1 86 ? 31.847 22.917 -1.102 1.00 25.89 110 LEU B CA 1
ATOM 1616 C C . LEU B 1 86 ? 31.336 22.513 -2.486 1.00 27.29 110 LEU B C 1
ATOM 1617 O O . LEU B 1 86 ? 30.185 22.800 -2.831 1.00 28.33 110 LEU B O 1
ATOM 1622 N N . GLY B 1 87 ? 32.190 21.888 -3.288 1.00 27.72 111 GLY B N 1
ATOM 1623 C CA . GLY B 1 87 ? 31.847 21.480 -4.637 1.00 29.63 111 GLY B CA 1
ATOM 1624 C C . GLY B 1 87 ? 32.716 22.135 -5.682 1.00 29.23 111 GLY B C 1
ATOM 1625 O O . GLY B 1 87 ? 33.137 23.273 -5.499 1.00 26.83 111 GLY B O 1
ATOM 1626 N N . ASP B 1 88 ? 32.965 21.401 -6.775 1.00 30.72 112 ASP B N 1
ATOM 1627 C CA . ASP B 1 88 ? 33.831 21.827 -7.879 1.00 32.37 112 ASP B CA 1
ATOM 1628 C C . ASP B 1 88 ? 33.417 23.155 -8.507 1.00 30.62 112 ASP B C 1
ATOM 1629 O O . ASP B 1 88 ? 34.266 23.945 -8.919 1.00 29.76 112 ASP B O 1
ATOM 1634 N N . ASP B 1 89 ? 32.113 23.410 -8.571 1.00 29.84 113 ASP B N 1
ATOM 1635 C CA . ASP B 1 89 ? 31.609 24.584 -9.278 1.00 29.28 113 ASP B CA 1
ATOM 1636 C C . ASP B 1 89 ? 31.650 25.853 -8.411 1.00 26.62 113 ASP B C 1
ATOM 1637 O 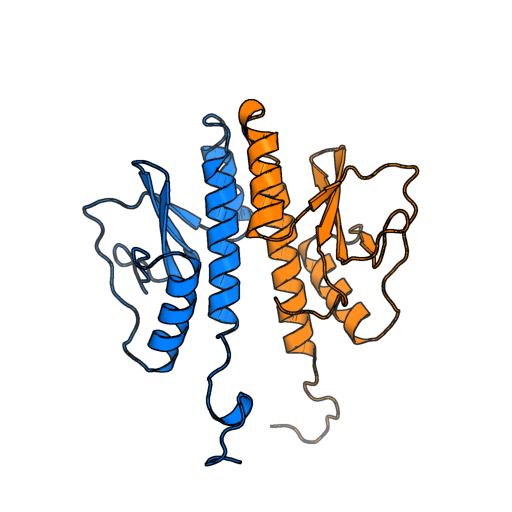O . ASP B 1 89 ? 31.264 26.918 -8.893 1.00 25.38 113 ASP B O 1
ATOM 1642 N N . THR B 1 90 ? 32.114 25.732 -7.157 1.00 24.39 114 THR B N 1
ATOM 1643 C CA . THR B 1 90 ? 32.262 26.914 -6.296 1.00 22.36 114 THR B CA 1
ATOM 1644 C C . THR B 1 90 ? 33.142 27.928 -6.971 1.00 20.77 114 THR B C 1
ATOM 1645 O O . THR B 1 90 ? 34.243 27.603 -7.398 1.00 21.60 114 THR B O 1
ATOM 1649 N N . VAL B 1 91 ? 32.659 29.155 -7.048 1.00 18.46 115 VAL B N 1
ATOM 1650 C CA . VAL B 1 91 ? 33.435 30.238 -7.547 1.00 18.71 115 VAL B CA 1
ATOM 1651 C C . VAL B 1 91 ? 34.098 30.934 -6.365 1.00 17.49 115 VAL B C 1
ATOM 1652 O O . VAL B 1 91 ? 33.478 31.149 -5.318 1.00 17.24 115 VAL B O 1
ATOM 1656 N N . ILE B 1 92 ? 35.383 31.208 -6.508 1.00 16.71 116 ILE B N 1
ATOM 1657 C CA . ILE B 1 92 ? 36.197 31.860 -5.479 1.00 16.28 116 ILE B CA 1
ATOM 1658 C C . ILE B 1 92 ? 36.883 33.011 -6.193 1.00 16.48 116 ILE B C 1
ATOM 1659 O O . ILE B 1 92 ? 37.478 32.804 -7.267 1.00 17.54 116 ILE B O 1
ATOM 1664 N N . ALA B 1 93 ? 36.765 34.220 -5.675 1.00 16.02 117 ALA B N 1
ATOM 1665 C CA . ALA B 1 93 ? 37.267 35.404 -6.377 1.00 16.24 117 ALA B CA 1
ATOM 1666 C C . ALA B 1 93 ? 37.916 36.381 -5.438 1.00 16.61 117 ALA B C 1
ATOM 1667 O O . ALA B 1 93 ? 37.598 36.398 -4.238 1.00 16.85 117 ALA B O 1
ATOM 1669 N N . GLN B 1 94 ? 38.775 37.245 -5.979 1.00 17.82 118 GLN B N 1
ATOM 1670 C CA . GLN B 1 94 ? 39.364 38.356 -5.226 1.00 19.24 118 GLN B CA 1
ATOM 1671 C C . GLN B 1 94 ? 38.631 39.657 -5.347 1.00 18.90 118 GLN B C 1
ATOM 1672 O O . GLN B 1 94 ? 38.939 40.616 -4.626 1.00 19.16 118 GLN B O 1
ATOM 1678 N N . SER B 1 95 ? 37.684 39.709 -6.272 1.00 18.64 119 SER B N 1
ATOM 1679 C CA . SER B 1 95 ? 36.795 40.860 -6.351 1.00 19.42 119 SER B CA 1
ATOM 1680 C C . SER B 1 95 ? 35.593 40.447 -7.152 1.00 18.79 119 SER B C 1
ATOM 1681 O O . SER B 1 95 ? 35.715 39.625 -8.069 1.00 17.99 119 SER B O 1
ATOM 1684 N N . VAL B 1 96 ? 34.456 41.071 -6.860 1.00 18.52 120 VAL B N 1
ATOM 1685 C CA . VAL B 1 96 ? 33.262 40.903 -7.641 1.00 18.02 120 VAL B CA 1
ATOM 1686 C C . VAL B 1 96 ? 32.738 42.313 -7.881 1.00 19.51 120 VAL B C 1
ATOM 1687 O O . VAL B 1 96 ? 32.581 43.077 -6.941 1.00 19.43 120 VAL B O 1
ATOM 1691 N N . ASN B 1 97 ? 32.419 42.591 -9.135 1.00 20.28 121 ASN B N 1
ATOM 1692 C CA . ASN B 1 97 ? 31.827 43.899 -9.505 1.00 22.33 121 ASN B CA 1
ATOM 1693 C C . ASN B 1 97 ? 32.648 45.039 -8.949 1.00 24.17 121 ASN B C 1
ATOM 1694 O O . ASN B 1 97 ? 32.111 46.053 -8.460 1.00 26.12 121 ASN B O 1
ATOM 1699 N N . ASP B 1 98 ? 33.968 44.871 -9.065 1.00 24.29 122 ASP B N 1
ATOM 1700 C CA . ASP B 1 98 ? 34.969 45.820 -8.644 1.00 26.83 122 ASP B CA 1
ATOM 1701 C C . ASP B 1 98 ? 35.045 46.106 -7.160 1.00 27.54 122 ASP B C 1
ATOM 1702 O O . ASP B 1 98 ? 35.548 47.159 -6.750 1.00 30.13 122 ASP B O 1
ATOM 1707 N N . ILE B 1 99 ? 34.614 45.159 -6.349 1.00 25.38 123 ILE B N 1
ATOM 1708 C CA . ILE B 1 99 ? 34.753 45.264 -4.901 1.00 24.43 123 ILE B CA 1
ATOM 1709 C C . ILE B 1 99 ? 35.713 44.187 -4.416 1.00 23.24 123 ILE B C 1
ATOM 1710 O O . ILE B 1 99 ? 35.392 43.026 -4.501 1.00 21.08 123 ILE B O 1
ATOM 1715 N N . PRO B 1 100 ? 36.879 44.579 -3.893 1.00 23.99 124 PRO B N 1
ATOM 1716 C CA . PRO B 1 100 ? 37.858 43.608 -3.434 1.00 24.11 124 PRO B CA 1
ATOM 1717 C C . PRO B 1 100 ? 37.407 42.936 -2.144 1.00 23.10 124 PRO B C 1
ATOM 1718 O O . PRO B 1 100 ? 36.658 43.531 -1.374 1.00 23.56 124 PRO B O 1
ATOM 1722 N N . GLY B 1 101 ? 37.819 41.688 -1.978 1.00 23.02 125 GLY B N 1
ATOM 1723 C CA . GLY B 1 101 ? 37.459 40.897 -0.810 1.00 22.14 125 GLY B CA 1
ATOM 1724 C C . GLY B 1 101 ? 37.766 39.438 -1.070 1.00 20.29 125 GLY B C 1
ATOM 1725 O O . GLY B 1 101 ? 38.363 39.077 -2.093 1.00 21.08 125 GLY B O 1
ATOM 1726 N N . VAL B 1 102 ? 37.334 38.586 -0.169 1.00 18.48 126 VAL B N 1
ATOM 1727 C CA . VAL B 1 102 ? 37.303 37.162 -0.442 1.00 17.00 126 VAL B CA 1
ATOM 1728 C C . VAL B 1 102 ? 35.844 36.800 -0.713 1.00 15.97 126 VAL B C 1
ATOM 1729 O O . VAL B 1 102 ? 34.989 36.932 0.168 1.00 15.36 126 VAL B O 1
ATOM 1733 N N . TRP B 1 103 ? 35.586 36.381 -1.928 1.00 15.04 127 TRP B N 1
ATOM 1734 C CA . TRP B 1 103 ? 34.248 36.118 -2.432 1.00 14.23 127 TRP B CA 1
ATOM 1735 C C . TRP B 1 103 ? 34.088 34.642 -2.719 1.00 13.80 127 TRP B C 1
ATOM 1736 O O . TRP B 1 103 ? 34.900 34.085 -3.431 1.00 14.12 127 TRP B O 1
ATOM 1747 N N . ILE B 1 104 ? 33.069 34.000 -2.135 1.00 13.29 128 ILE B N 1
ATOM 1748 C CA . ILE B 1 104 ? 32.827 32.586 -2.357 1.00 13.67 128 ILE B CA 1
ATOM 1749 C C . ILE B 1 104 ? 31.346 32.386 -2.683 1.00 14.08 128 ILE B C 1
ATOM 1750 O O . ILE B 1 104 ? 30.474 32.819 -1.921 1.00 13.56 128 ILE B O 1
ATOM 1755 N N . SER B 1 105 ? 31.058 31.702 -3.768 1.00 14.14 129 SER B N 1
ATOM 1756 C CA . SER B 1 105 ? 29.670 31.498 -4.146 1.00 15.05 129 SER B CA 1
ATOM 1757 C C . SER B 1 105 ? 29.000 30.361 -3.332 1.00 15.74 129 SER B C 1
ATOM 1758 O O . SER B 1 105 ? 29.660 29.459 -2.799 1.00 16.17 129 SER B O 1
ATOM 1761 N N . PHE B 1 106 ? 27.673 30.407 -3.282 1.00 16.29 130 PHE B N 1
ATOM 1762 C CA . PHE B 1 106 ? 26.841 29.310 -2.775 1.00 17.15 130 PHE B CA 1
ATOM 1763 C C . PHE B 1 106 ? 25.473 29.405 -3.413 1.00 18.67 130 PHE B C 1
ATOM 1764 O O . PHE B 1 106 ? 25.176 30.366 -4.130 1.00 17.54 130 PHE B O 1
ATOM 1772 N N . LYS B 1 107 ? 24.660 28.382 -3.182 1.00 21.35 131 LYS B N 1
ATOM 1773 C CA . LYS B 1 107 ? 23.325 28.319 -3.755 1.00 24.02 131 LYS B CA 1
ATOM 1774 C C . LYS B 1 107 ? 22.351 27.884 -2.683 1.00 24.15 131 LYS B C 1
ATOM 1775 O O . LYS B 1 107 ? 22.721 27.121 -1.796 1.00 23.16 131 LYS B O 1
ATOM 1781 N N . ILE B 1 108 ? 21.119 28.364 -2.802 1.00 25.21 132 ILE B N 1
ATOM 1782 C CA . ILE B 1 108 ? 19.989 27.750 -2.100 1.00 26.55 132 ILE B CA 1
ATOM 1783 C C . ILE B 1 108 ? 19.001 27.379 -3.168 1.00 29.10 132 ILE B C 1
ATOM 1784 O O . ILE B 1 108 ? 18.458 28.254 -3.821 1.00 29.35 132 ILE B O 1
ATOM 1789 N N . ASP B 1 109 ? 18.861 26.073 -3.374 1.00 32.57 133 ASP B N 1
ATOM 1790 C CA . ASP B 1 109 ? 18.120 25.508 -4.494 1.00 35.28 133 ASP B CA 1
ATOM 1791 C C . ASP B 1 109 ? 18.651 26.118 -5.791 1.00 36.32 133 ASP B C 1
ATOM 1792 O O . ASP B 1 109 ? 19.832 25.951 -6.068 1.00 36.47 133 ASP B O 1
ATOM 1797 N N . ASP B 1 110 ? 17.832 26.847 -6.535 1.00 37.16 134 ASP B N 1
ATOM 1798 C CA . ASP B 1 110 ? 18.274 27.461 -7.792 1.00 37.96 134 ASP B CA 1
ATOM 1799 C C . ASP B 1 110 ? 18.621 28.958 -7.651 1.00 38.44 134 ASP B C 1
ATOM 1800 O O . ASP B 1 110 ? 18.813 29.653 -8.658 1.00 39.38 134 ASP B O 1
ATOM 1802 N N . ASP B 1 111 ? 18.691 29.455 -6.416 1.00 34.80 135 ASP B N 1
ATOM 1803 C CA . ASP B 1 111 ? 19.048 30.863 -6.152 1.00 33.77 135 ASP B CA 1
ATOM 1804 C C . ASP B 1 111 ? 20.520 30.965 -5.785 1.00 29.68 135 ASP B C 1
ATOM 1805 O O . ASP B 1 111 ? 20.970 30.265 -4.909 1.00 28.11 135 ASP B O 1
ATOM 1810 N N . ASP B 1 112 ? 21.257 31.847 -6.464 1.00 25.58 136 ASP B N 1
ATOM 1811 C CA . ASP B 1 112 ? 22.708 31.975 -6.300 1.00 24.23 136 ASP B CA 1
ATOM 1812 C C . ASP B 1 112 ? 23.090 33.170 -5.466 1.00 21.16 136 ASP B C 1
ATOM 1813 O O . ASP B 1 112 ? 22.491 34.230 -5.596 1.00 20.83 136 ASP B O 1
ATOM 1818 N N . TYR B 1 113 ? 24.107 32.994 -4.617 1.00 19.18 137 TYR B N 1
ATOM 1819 C CA . TYR B 1 113 ? 24.571 34.039 -3.724 1.00 17.99 137 TYR B CA 1
ATOM 1820 C C . TYR B 1 113 ? 26.079 34.068 -3.701 1.00 16.38 137 TYR B C 1
ATOM 1821 O O . TYR B 1 113 ? 26.765 33.118 -4.095 1.00 15.50 137 TYR B O 1
ATOM 1830 N N . TRP B 1 114 ? 26.583 35.160 -3.149 1.00 16.14 138 TRP B N 1
ATOM 1831 C CA . TRP B 1 114 ? 27.945 35.269 -2.674 1.00 14.82 138 TRP B CA 1
ATOM 1832 C C . TRP B 1 114 ? 28.043 35.474 -1.203 1.00 14.70 138 TRP B C 1
ATOM 1833 O O . TRP B 1 114 ? 27.237 36.207 -0.642 1.00 15.15 138 TRP B O 1
ATOM 1844 N N . VAL B 1 115 ? 29.081 34.912 -0.594 1.00 14.07 139 VAL B N 1
ATOM 1845 C CA . VAL B 1 115 ? 29.590 35.362 0.673 1.00 14.56 139 VAL B CA 1
ATOM 1846 C C . VAL B 1 115 ? 30.765 36.251 0.346 1.00 14.98 139 VAL B C 1
ATOM 1847 O O . VAL B 1 115 ? 31.625 35.842 -0.462 1.00 16.06 139 VAL B O 1
ATOM 1851 N N . ALA B 1 116 ? 30.772 37.456 0.918 1.00 15.16 140 ALA B N 1
ATOM 1852 C CA . ALA B 1 116 ? 31.891 38.408 0.785 1.00 15.66 140 ALA B CA 1
ATOM 1853 C C . ALA B 1 116 ? 32.508 38.730 2.135 1.00 16.77 140 ALA B C 1
ATOM 1854 O O . ALA B 1 116 ? 31.805 39.178 3.047 1.00 16.56 140 ALA B O 1
ATOM 1856 N N . LEU B 1 117 ? 33.827 38.531 2.250 1.00 17.59 141 LEU B N 1
ATOM 1857 C CA . LEU B 1 117 ? 34.586 38.759 3.458 1.00 19.30 141 LEU B CA 1
ATOM 1858 C C . LEU B 1 117 ? 35.625 39.857 3.238 1.00 21.56 141 LEU B C 1
ATOM 1859 O O . LEU B 1 117 ? 36.203 39.952 2.153 1.00 20.77 141 LEU B O 1
ATOM 1864 N N . ASP B 1 118 ? 35.792 40.721 4.241 1.00 25.12 142 ASP B N 1
ATOM 1865 C CA . ASP B 1 118 ? 36.745 41.833 4.153 1.00 29.52 142 ASP B CA 1
ATOM 1866 C C . ASP B 1 118 ? 38.138 41.342 4.503 1.00 31.92 142 ASP B C 1
ATOM 1867 O O . ASP B 1 118 ? 38.616 41.536 5.628 1.00 34.91 142 ASP B O 1
ATOM 1872 N N . ARG B 1 119 ? 38.794 40.721 3.538 1.00 31.41 143 ARG B N 1
ATOM 1873 C CA . ARG B 1 119 ? 40.114 40.163 3.753 1.00 32.64 143 ARG B CA 1
ATOM 1874 C C . ARG B 1 119 ? 41.007 40.535 2.588 1.00 34.74 143 ARG B C 1
ATOM 1875 O O . ARG B 1 119 ? 40.627 40.364 1.427 1.00 36.02 143 ARG B O 1
ATOM 1883 N N . ASP B 1 120 ? 42.198 41.029 2.902 1.00 36.99 144 ASP B N 1
ATOM 1884 C CA . ASP B 1 120 ? 43.156 41.446 1.866 1.00 38.12 144 ASP B CA 1
ATOM 1885 C C . ASP B 1 120 ? 43.701 40.281 1.053 1.00 35.72 144 ASP B C 1
ATOM 1886 O O . ASP B 1 120 ? 44.188 40.482 -0.077 1.00 35.82 144 ASP B O 1
ATOM 1891 N N . GLN B 1 121 ? 43.670 39.081 1.641 1.00 32.77 145 GLN B N 1
ATOM 1892 C CA . GLN B 1 121 ? 44.326 37.920 1.076 1.00 30.64 145 GLN B CA 1
ATOM 1893 C C . GLN B 1 121 ? 43.405 36.717 1.302 1.00 25.44 145 GLN B C 1
ATOM 1894 O O . GLN B 1 121 ? 42.700 36.638 2.303 1.00 23.34 145 GLN B O 1
ATOM 1900 N N . LEU B 1 122 ? 43.387 35.808 0.356 1.00 23.22 146 LEU B N 1
ATOM 1901 C CA . LEU B 1 122 ? 42.703 34.541 0.575 1.00 22.15 146 LEU B CA 1
ATOM 1902 C C . LEU B 1 122 ? 43.426 33.780 1.694 1.00 22.09 146 LEU B C 1
ATOM 1903 O O . LEU B 1 122 ? 42.770 33.132 2.520 1.00 21.14 146 LEU B O 1
ATOM 1908 N N . ASP B 1 123 ? 44.757 33.812 1.668 1.00 23.72 147 ASP B N 1
ATOM 1909 C CA . ASP B 1 123 ? 45.566 33.174 2.730 1.00 23.98 147 ASP B CA 1
ATOM 1910 C C . ASP B 1 123 ? 45.549 33.983 4.020 1.00 24.96 147 ASP B C 1
ATOM 1911 O O . ASP B 1 123 ? 46.540 34.651 4.380 1.00 25.69 147 ASP B O 1
ATOM 1916 N N . THR B 1 124 ? 44.418 33.926 4.705 1.00 24.70 148 THR B N 1
ATOM 1917 C CA . THR B 1 124 ? 44.209 34.658 5.946 1.00 24.95 148 THR B CA 1
ATOM 1918 C C . THR B 1 124 ? 43.521 33.783 6.945 1.00 26.09 148 THR B C 1
ATOM 1919 O O . THR B 1 124 ? 42.529 33.083 6.651 1.00 24.77 148 THR B O 1
ATOM 1923 N N . VAL B 1 125 ? 44.113 33.777 8.133 1.00 28.18 149 VAL B N 1
ATOM 1924 C CA . VAL B 1 125 ? 43.512 33.260 9.314 1.00 28.76 149 VAL B CA 1
ATOM 1925 C C . VAL B 1 125 ? 43.061 34.450 10.158 1.00 34.20 149 VAL B C 1
ATOM 1926 O O . VAL B 1 125 ? 43.906 35.247 10.633 1.00 36.65 149 VAL B O 1
ATOM 1930 N N . THR B 1 126 ? 41.741 34.583 10.255 1.00 34.28 150 THR B N 1
ATOM 1931 C CA . THR B 1 126 ? 41.022 35.406 11.251 1.00 39.74 150 THR B CA 1
ATOM 1932 C C . THR B 1 126 ? 40.410 34.491 12.320 1.00 37.31 150 THR B C 1
ATOM 1933 O O . THR B 1 126 ? 41.142 33.824 13.069 1.00 43.00 150 THR B O 1
#